Protein AF-A0A8T3RFW1-F1 (afdb_monomer_lite)

Sequence (237 aa):
MTDRAVFERRAGKKVPLGSLGGEPLTALLACGIVNPMGPTLNALVVQGDPTRDVALPVLHLMLNPFAQEVSKVGRARLDLVTDLAIDVEPFFSLPLGSCPTLLLPSSLQDAYGAVRLFGALLQRLDDGRATLARVRRFPGDPWKRVETEVSAVESAGSPARLSQSEATELAALQLTPENEGQELSAFLFAWRGAIRFQADAGTGLDRTAFQFDDFVNLFARLATTLAIPDATPTIDA

Secondary structure (DSSP, 8-state):
------EEEEEEEEE-GGGGSSS-EEEEEEEEE--TT--EEEEEEEES-TTSSSPEEEEEEEEETTEEEEEEEEEE---TT--HHHHTGGGTTS--SS--SEEEEBTTS-HHHHHHHHHHHHTT-TTHHHHHHHHHHSTT-HHHHHHHHHH-TT--PPP-PPPHHHHHHHHHHHTSHHHHHHHHHHHHHHHHHHHHHHHHTT-SGGGGS--HHHHHHHHHHHHTTB-----------

Structure (mmCIF, N/CA/C/O backbone):
data_AF-A0A8T3RFW1-F1
#
_entry.id   AF-A0A8T3RFW1-F1
#
loop_
_atom_site.group_PDB
_atom_site.id
_atom_site.type_symbol
_atom_site.label_atom_id
_atom_site.label_alt_id
_atom_site.label_comp_id
_atom_site.label_asym_id
_atom_site.label_entity_id
_atom_site.label_seq_id
_atom_site.pdbx_PDB_ins_code
_atom_site.Cartn_x
_atom_site.Cartn_y
_atom_site.Cartn_z
_atom_site.occupancy
_atom_site.B_iso_or_equiv
_atom_site.auth_seq_id
_atom_site.auth_comp_id
_atom_site.auth_asym_id
_atom_site.auth_atom_id
_atom_site.pdbx_PDB_model_num
ATOM 1 N N . MET A 1 1 ? -19.317 3.562 29.942 1.00 43.41 1 MET A N 1
ATOM 2 C CA . MET A 1 1 ? -18.010 2.913 29.718 1.00 43.41 1 MET A CA 1
ATOM 3 C C . MET A 1 1 ? -17.786 2.923 28.225 1.00 43.41 1 MET A C 1
ATOM 5 O O . MET A 1 1 ? -18.545 2.295 27.506 1.00 43.41 1 MET A O 1
ATOM 9 N N . THR A 1 2 ? -16.872 3.773 27.778 1.00 44.44 2 THR A N 1
ATOM 10 C CA . THR A 1 2 ? -16.472 3.962 26.383 1.00 44.44 2 THR A CA 1
ATOM 11 C C . THR A 1 2 ? -15.713 2.724 25.932 1.00 44.44 2 THR A C 1
ATOM 13 O O . THR A 1 2 ? -14.543 2.558 26.268 1.00 44.44 2 THR A O 1
ATOM 16 N N . ASP A 1 3 ? -16.401 1.819 25.240 1.00 54.09 3 ASP A N 1
ATOM 17 C CA . ASP A 1 3 ? -15.747 0.673 24.624 1.00 54.09 3 ASP A CA 1
ATOM 18 C C . ASP A 1 3 ? -14.828 1.217 23.523 1.00 54.09 3 ASP A C 1
ATOM 20 O O . ASP A 1 3 ? -15.282 1.864 22.575 1.00 54.09 3 ASP A O 1
ATOM 24 N N . ARG A 1 4 ? -13.519 1.057 23.716 1.00 59.09 4 ARG A N 1
ATOM 25 C CA . ARG A 1 4 ? -12.466 1.580 22.836 1.00 59.09 4 ARG A CA 1
ATOM 26 C C . ARG A 1 4 ? -12.577 0.930 21.453 1.00 59.09 4 ARG A C 1
ATOM 28 O O . ARG A 1 4 ? -13.059 -0.204 21.355 1.00 59.09 4 ARG A O 1
ATOM 35 N N . ALA A 1 5 ? -12.137 1.620 20.400 1.00 62.88 5 ALA A N 1
ATOM 36 C CA . ALA A 1 5 ? -11.979 1.026 19.076 1.00 62.88 5 ALA A CA 1
ATOM 37 C C . ALA A 1 5 ? -11.281 -0.343 19.203 1.00 62.88 5 ALA A C 1
ATOM 39 O O . ALA A 1 5 ? -10.258 -0.483 19.878 1.00 62.88 5 ALA A O 1
ATOM 40 N N . VAL A 1 6 ? -11.899 -1.385 18.644 1.00 83.62 6 VAL A N 1
ATOM 41 C CA . VAL A 1 6 ? -11.412 -2.764 18.777 1.00 83.62 6 VAL A CA 1
ATOM 42 C C . VAL A 1 6 ? -10.611 -3.065 17.534 1.00 83.62 6 VAL A C 1
ATOM 44 O O . VAL A 1 6 ? -11.223 -3.267 16.498 1.00 83.62 6 VAL A O 1
ATOM 47 N N . PHE A 1 7 ? -9.285 -3.120 17.631 1.00 92.38 7 PHE A N 1
ATOM 48 C CA . PHE A 1 7 ? -8.411 -3.628 16.575 1.00 92.38 7 PHE A CA 1
ATOM 49 C C . PHE A 1 7 ? -7.716 -4.885 17.088 1.00 92.38 7 PHE A C 1
ATOM 51 O O . PHE A 1 7 ? -6.779 -4.841 17.882 1.00 92.38 7 PHE A O 1
ATOM 58 N N . GLU A 1 8 ? -8.231 -6.036 16.669 1.00 93.56 8 GLU A N 1
ATOM 59 C CA . GLU A 1 8 ? -7.808 -7.337 17.171 1.00 93.56 8 GLU A CA 1
ATOM 60 C C . GLU A 1 8 ? -7.189 -8.146 16.034 1.00 93.56 8 GLU A C 1
ATOM 62 O O . GLU A 1 8 ? -7.886 -8.581 15.110 1.00 93.56 8 GLU A O 1
ATOM 67 N N . ARG A 1 9 ? -5.878 -8.393 16.114 1.00 93.94 9 ARG A N 1
ATOM 68 C CA . ARG A 1 9 ? -5.208 -9.335 15.218 1.00 93.94 9 ARG A CA 1
ATOM 69 C C . ARG A 1 9 ? -5.503 -10.773 15.631 1.00 93.94 9 ARG A C 1
ATOM 71 O O . ARG A 1 9 ? -5.464 -11.130 16.803 1.00 93.94 9 ARG A O 1
ATOM 78 N N . ARG A 1 10 ? -5.735 -11.622 14.634 1.00 94.38 10 ARG A N 1
ATOM 79 C CA . ARG A 1 10 ? -5.925 -13.068 14.762 1.00 94.38 10 ARG A CA 1
ATOM 80 C C . ARG A 1 10 ? -4.961 -13.803 13.835 1.00 94.38 10 ARG A C 1
ATOM 82 O O . ARG A 1 10 ? -4.336 -13.199 12.964 1.00 94.38 10 ARG A O 1
ATOM 89 N N . ALA A 1 11 ? -4.853 -15.118 14.012 1.00 91.69 11 ALA A N 1
ATOM 90 C CA . ALA A 1 11 ? -4.147 -15.959 13.053 1.00 91.69 11 ALA A CA 1
ATOM 91 C C . ALA A 1 11 ? -4.764 -15.784 11.655 1.00 91.69 11 ALA A C 1
ATOM 93 O O . ALA A 1 11 ? -5.987 -15.853 11.497 1.00 91.69 11 ALA A O 1
ATOM 94 N N . GLY A 1 12 ? -3.910 -15.537 10.661 1.00 91.44 12 GLY A N 1
ATOM 95 C CA . GLY A 1 12 ? -4.331 -15.317 9.283 1.00 91.44 12 GLY A CA 1
ATOM 96 C C . GLY A 1 12 ? -5.004 -16.560 8.709 1.00 91.44 12 GLY A C 1
ATOM 97 O O . GLY A 1 12 ? -4.430 -17.648 8.732 1.00 91.44 12 GLY A O 1
ATOM 98 N N . LYS A 1 13 ? -6.217 -16.403 8.177 1.00 95.88 13 LYS A N 1
ATOM 99 C CA . LYS A 1 13 ? -6.908 -17.447 7.414 1.00 95.88 13 LYS A CA 1
ATOM 100 C C . LYS A 1 13 ? -7.038 -17.007 5.962 1.00 95.88 13 LYS A C 1
ATOM 102 O O . LYS A 1 13 ? -7.754 -16.041 5.697 1.00 95.88 13 LYS A O 1
ATOM 107 N N . LYS A 1 14 ? -6.414 -17.745 5.040 1.00 96.94 14 LYS A N 1
ATOM 108 C CA . LYS A 1 14 ? -6.559 -17.501 3.599 1.00 96.94 14 LYS A CA 1
ATOM 109 C C . LYS A 1 14 ? -8.021 -17.638 3.175 1.00 96.94 14 LYS A C 1
ATOM 111 O O . LYS A 1 14 ? -8.717 -18.565 3.602 1.00 96.94 14 LYS A O 1
ATOM 116 N N . VAL A 1 15 ? -8.475 -16.714 2.341 1.00 96.38 15 VAL A N 1
ATOM 117 C CA . VAL A 1 15 ? -9.802 -16.703 1.723 1.00 96.38 15 VAL A CA 1
ATOM 118 C C . VAL A 1 15 ? -9.660 -16.455 0.217 1.00 96.38 15 VAL A C 1
ATOM 120 O O . VAL A 1 15 ? -8.665 -15.870 -0.210 1.00 96.38 15 VAL A O 1
ATOM 123 N N . PRO A 1 16 ? -10.606 -16.916 -0.618 1.00 94.56 16 PRO A N 1
ATOM 124 C CA . PRO A 1 16 ? -10.542 -16.675 -2.058 1.00 94.56 16 PRO A CA 1
ATOM 125 C C . PRO A 1 16 ? -10.624 -15.181 -2.383 1.00 94.56 16 PRO A C 1
ATOM 127 O O . PRO A 1 16 ? -11.433 -14.479 -1.787 1.00 94.56 16 PRO A O 1
ATOM 130 N N . LEU A 1 17 ? -9.891 -14.708 -3.396 1.00 92.69 17 LEU A N 1
ATOM 131 C CA . LEU A 1 17 ? -9.978 -13.315 -3.864 1.00 92.69 17 LEU A CA 1
ATOM 132 C C . LEU A 1 17 ? -11.422 -12.903 -4.214 1.00 92.69 17 LEU A C 1
ATOM 134 O O . LEU A 1 17 ? -11.854 -11.795 -3.904 1.00 92.69 17 LEU A O 1
ATOM 138 N N . GLY A 1 18 ? -12.204 -13.831 -4.775 1.00 91.56 18 GLY A N 1
ATOM 139 C CA . GLY A 1 18 ? -13.622 -13.622 -5.076 1.00 91.56 18 GLY A CA 1
ATOM 140 C C . GLY A 1 18 ? -14.498 -13.315 -3.853 1.00 91.56 18 GLY A C 1
ATOM 141 O O . GLY A 1 18 ? -15.572 -12.742 -4.015 1.00 91.56 18 GLY A O 1
ATOM 142 N N . SER A 1 19 ? -14.047 -13.611 -2.624 1.00 90.81 19 SER A N 1
ATOM 143 C CA . SER A 1 19 ? -14.779 -13.248 -1.401 1.00 90.81 19 SER A CA 1
ATOM 144 C C . SER A 1 19 ? -14.769 -11.747 -1.117 1.00 90.81 19 SER A C 1
ATOM 146 O O . SER A 1 19 ? -15.471 -11.300 -0.216 1.00 90.81 19 SER A O 1
ATOM 148 N N . LEU A 1 20 ? -13.969 -10.967 -1.850 1.00 90.25 20 LEU A N 1
ATOM 149 C CA . LEU A 1 20 ? -14.008 -9.509 -1.796 1.00 90.25 20 LEU A CA 1
ATOM 150 C C . LEU A 1 20 ? -15.230 -8.932 -2.524 1.00 90.25 20 LEU A C 1
ATOM 152 O O . LEU A 1 20 ? -15.463 -7.732 -2.424 1.00 90.25 20 LEU A O 1
ATOM 156 N N . GLY A 1 21 ? -15.976 -9.720 -3.304 1.00 84.50 21 GLY A N 1
ATOM 157 C CA . GLY A 1 21 ? -17.142 -9.243 -4.051 1.00 84.50 21 GLY A CA 1
ATOM 158 C C . GLY A 1 21 ? -18.342 -8.904 -3.157 1.00 84.50 21 GLY A C 1
ATOM 159 O O . GLY A 1 21 ? -18.596 -9.582 -2.167 1.00 84.50 21 GLY A O 1
ATOM 160 N N . GLY A 1 22 ? -19.100 -7.867 -3.525 1.00 82.75 22 GLY A N 1
ATOM 161 C CA . GLY A 1 22 ? -20.434 -7.577 -2.971 1.00 82.75 22 GLY A CA 1
ATOM 162 C C . GLY A 1 22 ? -20.489 -6.728 -1.697 1.00 82.75 22 GLY A C 1
ATOM 163 O O . GLY A 1 22 ? -21.505 -6.079 -1.468 1.00 82.75 22 GLY A O 1
ATOM 164 N N . GLU A 1 23 ? -19.417 -6.665 -0.907 1.00 90.19 23 GLU A N 1
ATOM 165 C CA . GLU A 1 23 ? -19.357 -5.814 0.291 1.00 90.19 23 GLU A CA 1
ATOM 166 C C . GLU A 1 23 ? -18.460 -4.575 0.094 1.00 90.19 23 GLU A C 1
ATOM 168 O O . GLU A 1 23 ? -17.488 -4.630 -0.675 1.00 90.19 23 GLU A O 1
ATOM 173 N N . PRO A 1 24 ? -18.756 -3.453 0.784 1.00 93.62 24 PRO A N 1
ATOM 174 C CA . PRO A 1 24 ? -17.859 -2.305 0.852 1.00 93.62 24 PRO A CA 1
ATOM 175 C C . PRO A 1 24 ? -16.492 -2.690 1.422 1.00 93.62 24 PRO A C 1
ATOM 177 O O . PRO A 1 24 ? -16.385 -3.576 2.276 1.00 93.62 24 PRO A O 1
ATOM 180 N N . LEU A 1 25 ? -15.454 -2.007 0.949 1.00 96.38 25 LEU A N 1
ATOM 181 C CA . LEU A 1 25 ? -14.100 -2.113 1.474 1.00 96.38 25 LEU A CA 1
ATOM 182 C C . LEU A 1 25 ? -13.675 -0.736 1.969 1.00 96.38 25 LEU A C 1
ATOM 184 O O . LEU A 1 25 ? -13.751 0.233 1.219 1.00 96.38 25 LEU A O 1
ATOM 188 N N . THR A 1 26 ? -13.201 -0.674 3.207 1.00 96.31 26 THR A N 1
ATOM 189 C CA . THR A 1 26 ? -12.581 0.523 3.775 1.00 96.31 26 THR A CA 1
ATOM 190 C C . THR A 1 26 ? -11.103 0.247 3.976 1.00 96.31 26 THR A C 1
ATOM 192 O O . THR A 1 26 ? -10.728 -0.563 4.826 1.00 96.31 26 THR A O 1
ATOM 195 N N . ALA A 1 27 ? -10.252 0.890 3.184 1.00 97.19 27 ALA A N 1
ATOM 196 C CA . ALA A 1 27 ? -8.811 0.772 3.314 1.00 97.19 27 ALA A CA 1
ATOM 197 C C . ALA A 1 27 ? -8.330 1.481 4.585 1.00 97.19 27 ALA A C 1
ATOM 199 O O . ALA A 1 27 ? -8.610 2.657 4.807 1.00 97.19 27 ALA A O 1
ATOM 200 N N . LEU A 1 28 ? -7.597 0.745 5.419 1.00 97.06 28 LEU A N 1
ATOM 201 C CA . LEU A 1 28 ? -6.894 1.280 6.585 1.00 97.06 28 LEU A CA 1
ATOM 202 C C . LEU A 1 28 ? -5.510 1.798 6.188 1.00 97.06 28 LEU A C 1
ATOM 204 O O . LEU A 1 28 ? -5.041 2.797 6.718 1.00 97.06 28 LEU A O 1
ATOM 208 N N . LEU A 1 29 ? -4.872 1.110 5.242 1.00 97.31 29 LEU A N 1
ATOM 209 C CA . LEU A 1 29 ? -3.677 1.543 4.526 1.00 97.31 29 LEU A CA 1
ATOM 210 C C . LEU A 1 29 ? -3.493 0.678 3.283 1.00 97.31 29 LEU A C 1
ATOM 212 O O . LEU A 1 29 ? -3.924 -0.481 3.254 1.00 97.31 29 LEU A O 1
ATOM 216 N N . ALA A 1 30 ? -2.787 1.211 2.294 1.00 98.25 30 ALA A N 1
ATOM 217 C CA . ALA A 1 30 ? -2.181 0.421 1.237 1.00 98.25 30 ALA A CA 1
ATOM 218 C C . ALA A 1 30 ? -0.746 0.894 0.971 1.00 98.25 30 ALA A C 1
ATOM 220 O O . ALA A 1 30 ? -0.385 2.038 1.237 1.00 98.25 30 ALA A O 1
ATOM 221 N N . CYS A 1 31 ? 0.100 -0.002 0.481 1.00 98.06 31 CYS A N 1
ATOM 222 C CA . CYS A 1 31 ? 1.464 0.317 0.090 1.00 98.06 31 CYS A CA 1
ATOM 223 C C . CYS A 1 31 ? 1.936 -0.604 -1.034 1.00 98.06 31 CYS A C 1
ATOM 225 O O . CYS A 1 31 ? 1.496 -1.748 -1.148 1.00 98.06 31 CYS A O 1
ATOM 227 N N . GLY A 1 32 ? 2.814 -0.094 -1.889 1.00 97.56 32 GLY A N 1
ATOM 228 C CA . GLY A 1 32 ? 3.281 -0.769 -3.088 1.00 97.56 32 GLY A CA 1
ATOM 229 C C . GLY A 1 32 ? 4.799 -0.856 -3.155 1.00 97.56 32 GLY A C 1
ATOM 230 O O . GLY A 1 32 ? 5.520 0.058 -2.752 1.00 97.56 32 GLY A O 1
ATOM 231 N N . ILE A 1 33 ? 5.275 -1.964 -3.708 1.00 96.25 33 ILE A N 1
ATOM 232 C CA . ILE A 1 33 ? 6.667 -2.168 -4.104 1.00 96.25 33 ILE A CA 1
ATOM 233 C C . ILE A 1 33 ? 6.711 -2.074 -5.626 1.00 96.25 33 ILE A C 1
ATOM 235 O O . ILE A 1 33 ? 6.111 -2.906 -6.318 1.00 96.25 33 ILE A O 1
ATOM 239 N N . VAL A 1 34 ? 7.409 -1.065 -6.145 1.00 95.12 34 VAL A N 1
ATOM 240 C CA . VAL A 1 34 ? 7.626 -0.911 -7.585 1.00 95.12 34 VAL A CA 1
ATOM 241 C C . VAL A 1 34 ? 8.751 -1.846 -8.017 1.00 95.12 34 VAL A C 1
ATOM 243 O O . VAL A 1 34 ? 9.919 -1.618 -7.730 1.00 95.12 34 VAL A O 1
ATOM 246 N N . ASN A 1 35 ? 8.382 -2.918 -8.715 1.00 91.31 35 ASN A N 1
ATOM 247 C CA . ASN A 1 35 ? 9.303 -3.888 -9.295 1.00 91.31 35 ASN A CA 1
ATOM 248 C C . ASN A 1 35 ? 8.813 -4.240 -10.711 1.00 91.31 35 ASN A C 1
ATOM 250 O O . ASN A 1 35 ? 7.733 -4.819 -10.826 1.00 91.31 35 ASN A O 1
ATOM 254 N N . PRO A 1 36 ? 9.571 -3.960 -11.787 1.00 89.19 36 PRO A N 1
ATOM 255 C CA . PRO A 1 36 ? 9.143 -4.252 -13.160 1.00 89.19 36 PRO A CA 1
ATOM 256 C C . PRO A 1 36 ? 8.843 -5.728 -13.430 1.00 89.19 36 PRO A C 1
ATOM 258 O O . PRO A 1 36 ? 8.100 -6.044 -14.353 1.00 89.19 36 PRO A O 1
ATOM 261 N N . MET A 1 37 ? 9.420 -6.634 -12.638 1.00 89.56 37 MET A N 1
ATOM 262 C CA . MET A 1 37 ? 9.264 -8.080 -12.809 1.00 89.56 37 MET A CA 1
ATOM 263 C C . MET A 1 37 ? 8.036 -8.641 -12.091 1.00 89.56 37 MET A C 1
ATOM 265 O O . MET A 1 37 ? 7.706 -9.812 -12.261 1.00 89.56 37 MET A O 1
ATOM 269 N N . GLY A 1 38 ? 7.371 -7.836 -11.265 1.00 92.31 38 GLY A N 1
ATOM 270 C CA . GLY A 1 38 ? 6.282 -8.282 -10.410 1.00 92.31 38 GLY A CA 1
ATOM 271 C C . GLY A 1 38 ? 6.045 -7.273 -9.295 1.00 92.31 38 GLY A C 1
ATOM 272 O O . GLY A 1 38 ? 6.477 -7.517 -8.163 1.00 92.31 38 GLY A O 1
ATOM 273 N N . PRO A 1 39 ? 5.392 -6.137 -9.586 1.00 96.50 39 PRO A N 1
ATOM 274 C CA . PRO A 1 39 ? 5.072 -5.173 -8.549 1.00 96.50 39 PRO A CA 1
ATOM 275 C C . PRO A 1 39 ? 4.083 -5.797 -7.572 1.00 96.50 39 PRO A C 1
ATOM 277 O O . PRO A 1 39 ? 3.311 -6.690 -7.926 1.00 96.50 39 PRO A O 1
ATOM 280 N N . THR A 1 40 ? 4.128 -5.351 -6.323 1.00 97.62 40 THR A N 1
ATOM 281 C CA . THR A 1 40 ? 3.295 -5.928 -5.265 1.00 97.62 40 THR A CA 1
ATOM 282 C C . THR A 1 40 ? 2.576 -4.829 -4.507 1.00 97.62 40 THR A C 1
ATOM 284 O O . THR A 1 40 ? 3.231 -3.951 -3.953 1.00 97.62 40 THR A O 1
ATOM 287 N N . LEU A 1 41 ? 1.246 -4.883 -4.469 1.00 98.31 41 LEU A N 1
ATOM 288 C CA . LEU A 1 41 ? 0.406 -4.040 -3.624 1.00 98.31 41 LEU A CA 1
ATOM 289 C C . LEU A 1 41 ? 0.023 -4.822 -2.369 1.00 98.31 41 LEU A C 1
ATOM 291 O O . LEU A 1 41 ? -0.558 -5.901 -2.457 1.00 98.31 41 LEU A O 1
ATOM 295 N N . ASN A 1 42 ? 0.292 -4.250 -1.205 1.00 98.38 42 ASN A N 1
ATOM 296 C CA . ASN A 1 42 ? -0.264 -4.694 0.059 1.00 98.38 42 ASN A CA 1
ATOM 297 C C . ASN A 1 42 ? -1.373 -3.736 0.488 1.00 98.38 42 ASN A C 1
ATOM 299 O O . ASN A 1 42 ? -1.200 -2.522 0.423 1.00 98.38 42 ASN A O 1
ATOM 303 N N . ALA A 1 43 ? -2.496 -4.263 0.962 1.00 98.38 43 ALA A N 1
ATOM 304 C CA . ALA A 1 43 ? -3.559 -3.453 1.545 1.00 98.38 43 ALA A CA 1
ATOM 305 C C . ALA A 1 43 ? -4.112 -4.110 2.807 1.00 98.38 43 ALA A C 1
ATOM 307 O O . ALA A 1 43 ? -4.344 -5.319 2.843 1.00 98.38 43 ALA A O 1
ATOM 308 N N . LEU A 1 44 ? -4.347 -3.300 3.834 1.00 98.25 44 LEU A N 1
ATOM 309 C CA . LEU A 1 44 ? -5.106 -3.690 5.011 1.00 98.25 44 LEU A CA 1
ATOM 310 C C . LEU A 1 44 ? -6.478 -3.030 4.912 1.00 98.25 44 LEU A C 1
ATOM 312 O O . LEU A 1 44 ? -6.572 -1.805 4.839 1.00 98.25 44 LEU A O 1
ATOM 316 N N . VAL A 1 45 ? -7.538 -3.830 4.888 1.00 97.81 45 VAL A N 1
ATOM 317 C CA . VAL A 1 45 ? -8.900 -3.339 4.653 1.00 97.81 45 VAL A CA 1
ATOM 318 C C . VAL A 1 45 ? -9.867 -3.894 5.683 1.00 97.81 45 VAL A C 1
ATOM 320 O O . VAL A 1 45 ? -9.727 -5.027 6.145 1.00 97.81 45 VAL A O 1
ATOM 323 N N . VAL A 1 46 ? -10.886 -3.112 6.006 1.00 96.94 46 VAL A N 1
ATOM 324 C CA . VAL A 1 46 ? -12.088 -3.577 6.692 1.00 96.94 46 VAL A CA 1
ATOM 325 C C . VAL A 1 46 ? -13.128 -3.915 5.636 1.00 96.94 46 VAL A C 1
ATOM 327 O O . VAL A 1 46 ? -13.400 -3.101 4.757 1.00 96.94 46 VAL A O 1
ATOM 330 N N . GLN A 1 47 ? -13.689 -5.121 5.705 1.00 96.44 47 GLN A N 1
ATOM 331 C CA . GLN A 1 47 ? -14.760 -5.550 4.807 1.00 96.44 47 GLN A CA 1
ATOM 332 C C . GLN A 1 47 ? -16.116 -5.451 5.514 1.00 96.44 47 GLN A C 1
ATOM 334 O O . GLN A 1 47 ? -16.286 -5.972 6.619 1.00 96.44 47 GLN A O 1
ATOM 339 N N . GLY A 1 48 ? -17.067 -4.790 4.857 1.00 94.56 48 GLY A N 1
ATOM 340 C CA . GLY A 1 48 ? -18.419 -4.557 5.353 1.00 94.56 48 GLY A CA 1
ATOM 341 C C . GLY A 1 48 ? -18.717 -3.075 5.574 1.00 94.56 48 GLY A C 1
ATOM 342 O O . GLY A 1 48 ? -17.884 -2.205 5.345 1.00 94.56 48 GLY A O 1
ATOM 343 N N . ASP A 1 49 ? -19.942 -2.789 6.006 1.00 91.31 49 ASP A N 1
ATOM 344 C CA . ASP A 1 49 ? -20.421 -1.429 6.259 1.00 91.31 49 ASP A CA 1
ATOM 345 C C . ASP A 1 49 ? -19.889 -0.890 7.604 1.00 91.31 49 ASP A C 1
ATOM 347 O O . ASP A 1 49 ? -20.329 -1.376 8.655 1.00 91.31 49 ASP A O 1
ATOM 351 N N . PRO A 1 50 ? -18.977 0.107 7.596 1.00 86.69 50 PRO A N 1
ATOM 352 C CA . PRO A 1 50 ? -18.331 0.624 8.802 1.00 86.69 50 PRO A CA 1
ATOM 353 C C . PRO A 1 50 ? -19.281 1.412 9.712 1.00 86.69 50 PRO A C 1
ATOM 355 O O . PRO A 1 50 ? -18.906 1.721 10.837 1.00 86.69 50 PRO A O 1
ATOM 358 N N . THR A 1 51 ? -20.502 1.728 9.263 1.00 85.38 51 THR A N 1
ATOM 359 C CA . THR A 1 51 ? -21.508 2.414 10.091 1.00 85.38 51 THR A CA 1
ATOM 360 C C . THR A 1 51 ? -22.202 1.479 11.082 1.00 85.38 51 THR A C 1
ATOM 362 O O . THR A 1 51 ? -22.907 1.930 11.985 1.00 85.38 51 THR A O 1
ATOM 365 N N . ARG A 1 52 ? -22.010 0.162 10.935 1.00 83.81 52 ARG A N 1
ATOM 366 C CA . ARG A 1 52 ? -22.576 -0.832 11.844 1.00 83.81 52 ARG A CA 1
ATOM 367 C C . ARG A 1 52 ? -21.784 -0.865 13.145 1.00 83.81 52 ARG A C 1
ATOM 369 O O . ARG A 1 52 ? -20.564 -0.996 13.127 1.00 83.81 52 ARG A O 1
ATOM 376 N N . ASP A 1 53 ? -22.489 -0.877 14.274 1.00 84.75 53 ASP A N 1
ATOM 377 C CA . ASP A 1 53 ? -21.889 -1.007 15.609 1.00 84.75 53 ASP A CA 1
ATOM 378 C C . ASP A 1 53 ? -21.488 -2.462 15.926 1.00 84.75 53 ASP A C 1
ATOM 380 O O . ASP A 1 53 ? -21.940 -3.092 16.881 1.00 84.75 53 ASP A O 1
ATOM 384 N N . VAL A 1 54 ? -20.682 -3.055 15.046 1.00 89.31 54 VAL A N 1
ATOM 385 C CA . VAL A 1 54 ? -20.143 -4.409 15.187 1.00 89.31 54 VAL A CA 1
ATOM 386 C C . VAL A 1 54 ? -18.697 -4.443 14.714 1.00 89.31 54 VAL A C 1
ATOM 388 O O . VAL A 1 54 ? -18.315 -3.759 13.771 1.00 89.31 54 VAL A O 1
ATOM 391 N N . ALA A 1 55 ? -17.880 -5.300 15.324 1.00 92.88 55 ALA A N 1
ATOM 392 C CA . ALA A 1 55 ? -16.529 -5.541 14.829 1.00 92.88 55 ALA A CA 1
ATOM 393 C C . ALA A 1 55 ? -16.567 -6.280 13.480 1.00 92.88 55 ALA A C 1
ATOM 395 O O . ALA A 1 55 ? -17.026 -7.427 13.400 1.00 92.88 55 ALA A O 1
ATOM 396 N N . LEU A 1 56 ? -16.027 -5.653 12.445 1.00 95.56 56 LEU A N 1
ATOM 397 C CA . LEU A 1 56 ? -15.966 -6.129 11.068 1.00 95.56 56 LEU A CA 1
ATOM 398 C C . LEU A 1 56 ? -14.670 -6.904 10.799 1.00 95.56 56 LEU A C 1
ATOM 400 O O . LEU A 1 56 ? -13.679 -6.704 11.498 1.00 95.56 56 LEU A O 1
ATOM 404 N N . PRO A 1 57 ? -14.645 -7.829 9.828 1.00 96.50 57 PRO A N 1
ATOM 405 C CA . PRO A 1 57 ? -13.424 -8.525 9.433 1.00 96.50 57 PRO A CA 1
ATOM 406 C C . PRO A 1 57 ? -12.359 -7.567 8.877 1.00 96.50 57 PRO A C 1
ATOM 408 O O . PRO A 1 57 ? -12.645 -6.750 8.006 1.00 96.50 57 PRO A O 1
ATOM 411 N N . VAL A 1 58 ? -11.116 -7.742 9.333 1.00 97.75 58 VAL A N 1
ATOM 412 C CA . VAL A 1 58 ? -9.928 -7.122 8.729 1.00 97.75 58 VAL A CA 1
ATOM 413 C C . VAL A 1 58 ? -9.270 -8.132 7.804 1.00 97.75 58 VAL A C 1
ATOM 415 O O . VAL A 1 58 ? -8.990 -9.269 8.212 1.00 97.75 58 VAL A O 1
ATOM 418 N N . LEU A 1 59 ? -9.020 -7.715 6.570 1.00 98.06 59 LEU A N 1
ATOM 419 C CA . LEU A 1 59 ? -8.349 -8.497 5.546 1.00 98.06 59 LEU A CA 1
ATOM 420 C C . LEU A 1 59 ? -7.003 -7.860 5.200 1.00 98.06 59 LEU A C 1
ATOM 422 O O . LEU A 1 59 ? -6.890 -6.641 5.098 1.00 98.06 59 LEU A O 1
ATOM 426 N N . HIS A 1 60 ? -6.000 -8.702 4.987 1.00 98.31 60 HIS A N 1
ATOM 427 C CA . HIS A 1 60 ? -4.743 -8.344 4.345 1.00 98.31 60 HIS A CA 1
ATOM 428 C C . HIS A 1 60 ? -4.766 -8.892 2.926 1.00 98.31 60 HIS A C 1
ATOM 430 O O . HIS A 1 60 ? -5.011 -10.082 2.719 1.00 98.31 60 HIS A O 1
ATOM 436 N N . LEU A 1 61 ? -4.566 -8.002 1.965 1.00 98.19 61 LEU A N 1
ATOM 437 C CA . LEU A 1 61 ? -4.437 -8.313 0.554 1.00 98.19 61 LEU A CA 1
ATOM 438 C C . LEU A 1 61 ? -2.964 -8.150 0.195 1.00 98.19 61 LEU A C 1
ATOM 440 O O . LEU A 1 61 ? -2.394 -7.096 0.458 1.00 98.19 61 LEU A O 1
ATOM 444 N N . MET A 1 62 ? -2.383 -9.163 -0.433 1.00 97.69 62 MET A N 1
ATOM 445 C CA . MET A 1 62 ? -1.104 -9.083 -1.129 1.00 97.69 62 MET A CA 1
ATOM 446 C C . MET A 1 62 ? -1.379 -9.410 -2.594 1.00 97.69 62 MET A C 1
ATOM 448 O O . MET A 1 62 ? -1.737 -10.538 -2.934 1.00 97.69 62 MET A O 1
ATOM 452 N N . LEU A 1 63 ? -1.257 -8.412 -3.459 1.00 97.62 63 LEU A N 1
ATOM 453 C CA . LEU A 1 63 ? -1.584 -8.508 -4.873 1.00 97.62 63 LEU A CA 1
ATOM 454 C C . LEU A 1 63 ? -0.318 -8.298 -5.693 1.00 97.62 63 LEU A C 1
ATOM 456 O O . LEU A 1 63 ? 0.288 -7.234 -5.652 1.00 97.62 63 LEU A O 1
ATOM 460 N N . ASN A 1 64 ? 0.042 -9.303 -6.470 1.00 96.56 64 ASN A N 1
ATOM 461 C CA . ASN A 1 64 ? 1.070 -9.266 -7.498 1.00 96.56 64 ASN A CA 1
ATOM 462 C C . ASN A 1 64 ? 0.445 -9.819 -8.790 1.00 96.56 64 ASN A C 1
ATOM 464 O O . ASN A 1 64 ? -0.483 -10.622 -8.684 1.00 96.56 64 ASN A O 1
ATOM 468 N N . PRO A 1 65 ? 0.906 -9.461 -10.002 1.00 96.88 65 PRO A N 1
ATOM 469 C CA . PRO A 1 65 ? 0.347 -10.024 -11.230 1.00 96.88 65 PRO A CA 1
ATOM 470 C C . PRO A 1 65 ? 0.309 -11.558 -11.250 1.00 96.88 65 PRO A C 1
ATOM 472 O O . PRO A 1 65 ? -0.620 -12.137 -11.794 1.00 96.88 65 PRO A O 1
ATOM 475 N N . PHE A 1 66 ? 1.263 -12.237 -10.614 1.00 95.62 66 PHE A N 1
ATOM 476 C CA . PHE A 1 66 ? 1.432 -13.692 -10.700 1.00 95.62 66 PHE A CA 1
ATOM 477 C C . PHE A 1 66 ? 1.057 -14.442 -9.418 1.00 95.62 66 PHE A C 1
ATOM 479 O O . PHE A 1 66 ? 1.004 -15.670 -9.418 1.00 95.62 66 PHE A O 1
ATOM 486 N N . ALA A 1 67 ? 0.789 -13.723 -8.328 1.00 93.38 67 ALA A N 1
ATOM 487 C CA . ALA A 1 67 ? 0.325 -14.299 -7.073 1.00 93.38 67 ALA A CA 1
ATOM 488 C C . ALA A 1 67 ? -0.609 -13.325 -6.350 1.00 93.38 67 ALA A C 1
ATOM 490 O O . ALA A 1 67 ? -0.273 -12.159 -6.149 1.00 93.38 67 ALA A O 1
ATOM 491 N N . GLN A 1 68 ? -1.779 -13.801 -5.934 1.00 95.06 68 GLN A N 1
ATOM 492 C CA . GLN A 1 68 ? -2.720 -13.011 -5.146 1.00 95.06 68 GLN A CA 1
ATOM 493 C C . GLN A 1 68 ? -3.071 -13.782 -3.885 1.00 95.06 68 GLN A C 1
ATOM 495 O O . GLN A 1 68 ? -3.478 -14.943 -3.936 1.00 95.06 68 GLN A O 1
ATOM 500 N N . GLU A 1 69 ? -2.938 -13.122 -2.745 1.00 96.62 69 GLU A N 1
ATOM 501 C CA . GLU A 1 69 ? -3.324 -13.668 -1.459 1.00 96.62 69 GLU A CA 1
ATOM 502 C C . GLU A 1 69 ? -4.274 -12.708 -0.754 1.00 96.62 69 GLU A C 1
ATOM 504 O O . GLU A 1 69 ? -4.015 -11.511 -0.640 1.00 96.62 69 GLU A O 1
ATOM 509 N N . VAL A 1 70 ? -5.380 -13.259 -0.255 1.00 97.69 70 VAL A N 1
ATOM 510 C CA . VAL A 1 70 ? -6.275 -12.568 0.667 1.00 97.69 70 VAL A CA 1
ATOM 511 C C . VAL A 1 70 ? -6.341 -13.386 1.939 1.00 97.69 70 VAL A C 1
ATOM 513 O O . VAL A 1 70 ? -6.667 -14.573 1.918 1.00 97.69 70 VAL A O 1
ATOM 516 N N . SER A 1 71 ? -6.049 -12.743 3.060 1.00 97.88 71 SER A N 1
ATOM 517 C CA . SER A 1 71 ? -6.061 -13.371 4.372 1.00 97.88 71 SER A CA 1
ATOM 518 C C . SER A 1 71 ? -6.935 -12.569 5.320 1.00 97.88 71 SER A C 1
ATOM 520 O O . SER A 1 71 ? -6.754 -11.369 5.489 1.00 97.88 71 SER A O 1
ATOM 522 N N . LYS A 1 72 ? -7.876 -13.232 5.994 1.00 97.94 72 LYS A N 1
ATOM 523 C CA . LYS A 1 72 ? -8.579 -12.646 7.135 1.00 97.94 72 LYS A CA 1
ATOM 524 C C . LYS A 1 72 ? -7.641 -12.660 8.333 1.00 97.94 72 LYS A C 1
ATOM 526 O O . LYS A 1 72 ? -7.316 -13.731 8.840 1.00 97.94 72 LYS A O 1
ATOM 531 N N . VAL A 1 73 ? -7.215 -11.480 8.767 1.00 97.56 73 VAL A N 1
ATOM 532 C CA . VAL A 1 73 ? -6.139 -11.291 9.756 1.00 97.56 73 VAL A CA 1
ATOM 533 C C . VAL A 1 73 ? -6.632 -10.729 11.081 1.00 97.56 73 VAL A C 1
ATOM 535 O O . VAL A 1 73 ? -5.851 -10.609 12.020 1.00 97.56 73 VAL A O 1
ATOM 538 N N . GLY A 1 74 ? -7.914 -10.392 11.197 1.00 96.81 74 GLY A N 1
ATOM 539 C CA . GLY A 1 74 ? -8.431 -9.843 12.441 1.00 96.81 74 GLY A CA 1
ATOM 540 C C . GLY A 1 74 ? -9.847 -9.313 12.354 1.00 96.81 74 GLY A C 1
ATOM 541 O O . GLY A 1 74 ? -10.626 -9.693 11.470 1.00 96.81 74 GLY A O 1
ATOM 542 N N . ARG A 1 75 ? -10.169 -8.441 13.307 1.00 96.31 75 ARG A N 1
ATOM 543 C CA . ARG A 1 75 ? -11.404 -7.663 13.333 1.00 96.31 75 ARG A CA 1
ATOM 544 C C . ARG A 1 75 ? -11.120 -6.226 13.757 1.00 96.31 75 ARG A C 1
ATOM 546 O O . ARG A 1 75 ? -10.232 -6.005 14.576 1.00 96.31 75 ARG A O 1
ATOM 553 N N . ALA A 1 76 ? -11.885 -5.293 13.203 1.00 95.12 76 ALA A N 1
ATOM 554 C CA . ALA A 1 76 ? -11.817 -3.877 13.519 1.00 95.12 76 ALA A CA 1
ATOM 555 C C . ALA A 1 76 ? -13.224 -3.316 13.749 1.00 95.12 76 ALA A C 1
ATOM 557 O O . ALA A 1 76 ? -14.156 -3.683 13.031 1.00 95.12 76 ALA A O 1
ATOM 558 N N . ARG A 1 77 ? -13.384 -2.421 14.720 1.00 93.38 77 ARG A N 1
ATOM 559 C CA . ARG A 1 77 ? -14.542 -1.523 14.809 1.00 93.38 77 ARG A CA 1
ATOM 560 C C . ARG A 1 77 ? -14.037 -0.105 14.578 1.00 93.38 77 ARG A C 1
ATOM 562 O O . ARG A 1 77 ? -13.190 0.349 15.341 1.00 93.38 77 ARG A O 1
ATOM 569 N N . LEU A 1 78 ? -14.528 0.531 13.517 1.00 90.44 78 LEU A N 1
ATOM 570 C CA . LEU A 1 78 ? -14.198 1.911 13.172 1.00 90.44 78 LEU A CA 1
ATOM 571 C C . LEU A 1 78 ? -15.207 2.842 13.841 1.00 90.44 78 LEU A C 1
ATOM 573 O O . LEU A 1 78 ? -16.406 2.575 13.819 1.00 90.44 78 LEU A O 1
ATOM 577 N N . ASP A 1 79 ? -14.721 3.918 14.438 1.00 86.50 79 ASP A N 1
ATOM 578 C CA . ASP A 1 79 ? -15.533 4.947 15.078 1.00 86.50 79 ASP A CA 1
ATOM 579 C C . ASP A 1 79 ? -14.901 6.338 14.893 1.00 86.50 79 ASP A C 1
ATOM 581 O O . ASP A 1 79 ? -13.853 6.493 14.269 1.00 86.50 79 ASP A O 1
ATOM 585 N N . LEU A 1 80 ? -15.552 7.372 15.432 1.00 81.94 80 LEU A N 1
ATOM 586 C CA . LEU A 1 80 ? -15.097 8.762 15.305 1.00 81.94 80 LEU A CA 1
ATOM 587 C C . LEU A 1 80 ? -13.775 9.059 16.032 1.00 81.94 80 LEU A C 1
ATOM 589 O O . LEU A 1 80 ? -13.216 10.134 15.836 1.00 81.94 80 LEU A O 1
ATOM 593 N N . VAL A 1 81 ? -13.305 8.160 16.901 1.00 83.31 81 VAL A N 1
ATOM 594 C CA . VAL A 1 81 ? -12.088 8.352 17.707 1.00 83.31 81 VAL A CA 1
ATOM 595 C C . VAL A 1 81 ? -10.947 7.432 17.276 1.00 83.31 81 VAL A C 1
ATOM 597 O O . VAL A 1 81 ? -9.915 7.395 17.942 1.00 83.31 81 VAL A O 1
ATOM 600 N N . THR A 1 82 ? -11.124 6.700 16.177 1.00 88.19 82 THR A N 1
ATOM 601 C CA . THR A 1 82 ? -10.115 5.802 15.617 1.00 88.19 82 THR A CA 1
ATOM 602 C C . THR A 1 82 ? -8.884 6.600 15.169 1.00 88.19 82 THR A C 1
ATOM 604 O O . THR A 1 82 ? -8.980 7.453 14.288 1.00 88.19 82 THR A O 1
ATOM 607 N N . ASP A 1 83 ? -7.714 6.299 15.739 1.00 90.94 83 ASP A N 1
ATOM 608 C CA . ASP A 1 83 ? -6.413 6.810 15.290 1.00 90.94 83 ASP A CA 1
ATOM 609 C C . ASP A 1 83 ? -5.654 5.655 14.640 1.00 90.94 83 ASP A C 1
ATOM 611 O O . ASP A 1 83 ? -4.984 4.877 15.321 1.00 90.94 83 ASP A O 1
ATOM 615 N N . LEU A 1 84 ? -5.718 5.547 13.308 1.00 93.38 84 LEU A N 1
ATOM 616 C CA . LEU A 1 84 ? -5.055 4.445 12.603 1.00 93.38 84 LEU A CA 1
ATOM 617 C C . LEU A 1 84 ? -3.544 4.396 12.866 1.00 93.38 84 LEU A C 1
ATOM 619 O O . LEU A 1 84 ? -2.984 3.306 12.843 1.00 93.38 84 LEU A O 1
ATOM 623 N N . ALA A 1 85 ? -2.879 5.510 13.200 1.00 89.44 85 ALA A N 1
ATOM 624 C CA . ALA A 1 85 ? -1.447 5.495 13.503 1.00 89.44 85 ALA A CA 1
ATOM 625 C C . ALA A 1 85 ? -1.116 4.720 14.793 1.00 89.44 85 ALA A C 1
ATOM 627 O O . ALA A 1 85 ? 0.040 4.358 15.012 1.00 89.44 85 ALA A O 1
ATOM 628 N N . ILE A 1 86 ? -2.116 4.473 15.641 1.00 90.88 86 ILE A N 1
ATOM 629 C CA . ILE A 1 86 ? -2.015 3.674 16.866 1.00 90.88 86 ILE A CA 1
ATOM 630 C C . ILE A 1 86 ? -2.747 2.345 16.676 1.00 90.88 86 ILE A C 1
ATOM 632 O O . ILE A 1 86 ? -2.202 1.277 16.943 1.00 90.88 86 ILE A O 1
ATOM 636 N N . ASP A 1 87 ? -3.984 2.406 16.199 1.00 94.00 87 ASP A N 1
ATOM 637 C CA . ASP A 1 87 ? -4.924 1.297 16.279 1.00 94.00 87 ASP A CA 1
ATOM 638 C C . ASP A 1 87 ? -4.580 0.146 15.323 1.00 94.00 87 ASP A C 1
ATOM 640 O O . ASP A 1 87 ? -4.878 -1.012 15.620 1.00 94.00 87 ASP A O 1
ATOM 644 N N . VAL A 1 88 ? -3.895 0.414 14.202 1.00 95.19 88 VAL A N 1
ATOM 645 C CA . VAL A 1 88 ? -3.498 -0.646 13.256 1.00 95.19 88 VAL A CA 1
ATOM 646 C C . VAL A 1 88 ? -2.133 -1.272 13.550 1.00 95.19 88 VAL A C 1
ATOM 648 O O . VAL A 1 88 ? -1.761 -2.241 12.884 1.00 95.19 88 VAL A O 1
ATOM 651 N N . GLU A 1 89 ? -1.415 -0.803 14.578 1.00 94.56 89 GLU A N 1
ATOM 652 C CA . GLU A 1 89 ? -0.114 -1.353 14.992 1.00 94.56 89 GLU A CA 1
ATOM 653 C C . GLU A 1 89 ? -0.106 -2.889 15.147 1.00 94.56 89 GLU A C 1
ATOM 655 O O . GLU A 1 89 ? 0.854 -3.521 14.683 1.00 94.56 89 GLU A O 1
ATOM 660 N N . PRO A 1 90 ? -1.157 -3.546 15.696 1.00 95.19 90 PRO A N 1
ATOM 661 C CA . PRO A 1 90 ? -1.184 -5.004 15.815 1.00 95.19 90 PRO A CA 1
ATOM 662 C C . PRO A 1 90 ? -0.945 -5.738 14.487 1.00 95.19 90 PRO A C 1
ATOM 664 O O . PRO A 1 90 ? -0.465 -6.875 14.492 1.00 95.19 90 PRO A O 1
ATOM 667 N N . PHE A 1 91 ? -1.246 -5.104 13.350 1.00 96.19 91 PHE A N 1
ATOM 668 C CA . PHE A 1 91 ? -1.131 -5.672 12.009 1.00 96.19 91 PHE A CA 1
ATOM 669 C C . PHE A 1 91 ? 0.235 -5.436 11.339 1.00 96.19 91 PHE A C 1
ATOM 671 O O . PHE A 1 91 ? 0.507 -6.056 10.317 1.00 96.19 91 PHE A O 1
ATOM 678 N N . PHE A 1 92 ? 1.149 -4.642 11.908 1.00 95.00 92 PHE A N 1
ATOM 679 C CA . PHE A 1 92 ? 2.442 -4.311 11.267 1.00 95.00 92 PHE A CA 1
ATOM 680 C C . PHE A 1 92 ? 3.448 -5.461 11.163 1.00 95.00 92 PHE A C 1
ATOM 682 O O . PHE A 1 92 ? 4.490 -5.322 10.534 1.00 95.00 92 PHE A O 1
ATOM 689 N N . SER A 1 93 ? 3.152 -6.610 11.765 1.00 92.06 93 SER A N 1
ATOM 690 C CA . SER A 1 93 ? 3.955 -7.831 11.598 1.00 92.06 93 SER A CA 1
ATOM 691 C C . SER A 1 93 ? 3.426 -8.748 10.491 1.00 92.06 93 SER A C 1
ATOM 693 O O . SER A 1 93 ? 3.831 -9.907 10.404 1.00 92.06 93 SER A O 1
ATOM 695 N N . LEU A 1 94 ? 2.482 -8.271 9.678 1.00 93.44 94 LEU A N 1
ATOM 696 C CA . LEU A 1 94 ? 2.096 -8.945 8.444 1.00 93.44 94 LEU A CA 1
ATOM 697 C C . LEU A 1 94 ? 3.225 -8.836 7.407 1.00 93.44 94 LEU A C 1
ATOM 699 O O . LEU A 1 94 ? 3.910 -7.814 7.353 1.00 93.44 94 LEU A O 1
ATOM 703 N N . PRO A 1 95 ? 3.444 -9.880 6.592 1.00 90.56 95 PRO A N 1
ATOM 704 C CA . PRO A 1 95 ? 4.514 -9.872 5.608 1.00 90.56 95 PRO A CA 1
ATOM 705 C C . PRO A 1 95 ? 4.170 -8.912 4.464 1.00 90.56 95 PRO A C 1
ATOM 707 O O . PRO A 1 95 ? 3.178 -9.115 3.769 1.00 90.56 95 PRO A O 1
ATOM 710 N N . LEU A 1 96 ? 5.005 -7.891 4.255 1.00 89.69 96 LEU A N 1
ATOM 711 C CA . LEU A 1 96 ? 4.891 -6.979 3.108 1.00 89.69 96 LEU A CA 1
ATOM 712 C C . LEU A 1 96 ? 5.816 -7.359 1.940 1.00 89.69 96 LEU A C 1
ATOM 714 O O . LEU A 1 96 ? 5.615 -6.887 0.825 1.00 89.69 96 LEU A O 1
ATOM 718 N N . GLY A 1 97 ? 6.803 -8.228 2.183 1.00 87.75 97 GLY A N 1
ATOM 719 C CA . GLY A 1 97 ? 7.838 -8.612 1.220 1.00 87.75 97 GLY A CA 1
ATOM 720 C C . GLY A 1 97 ? 9.105 -7.775 1.383 1.00 87.75 97 GLY A C 1
ATOM 721 O O . GLY A 1 97 ? 10.105 -8.284 1.882 1.00 87.75 97 GLY A O 1
ATOM 722 N N . SER A 1 98 ? 9.041 -6.498 1.013 1.00 90.94 98 SER A N 1
ATOM 723 C CA . SER A 1 98 ? 10.129 -5.519 1.150 1.00 90.94 98 SER A CA 1
ATOM 724 C C . SER A 1 98 ? 9.588 -4.170 1.630 1.00 90.94 98 SER A C 1
ATOM 726 O O . SER A 1 98 ? 8.373 -3.978 1.744 1.00 90.94 98 SER A O 1
ATOM 728 N N . CYS A 1 99 ? 10.480 -3.226 1.916 1.00 95.31 99 CYS A N 1
ATOM 729 C CA . CYS A 1 99 ? 10.110 -1.855 2.228 1.00 95.31 99 CYS A CA 1
ATOM 730 C C . CYS A 1 99 ? 9.412 -1.220 1.013 1.00 95.31 99 CYS A C 1
ATOM 732 O O . CYS A 1 99 ? 10.005 -1.174 -0.070 1.00 95.31 99 CYS A O 1
ATOM 734 N N . PRO A 1 100 ? 8.151 -0.771 1.148 1.00 96.88 100 PRO A N 1
ATOM 735 C CA . PRO A 1 100 ? 7.413 -0.189 0.041 1.00 96.88 100 PRO A CA 1
ATOM 736 C C . PRO A 1 100 ? 7.949 1.199 -0.312 1.00 96.88 100 PRO A C 1
ATOM 738 O O . PRO A 1 100 ? 8.496 1.920 0.530 1.00 96.88 100 PRO A O 1
ATOM 741 N N . THR A 1 101 ? 7.745 1.580 -1.569 1.00 95.75 101 THR A N 1
ATOM 742 C CA . THR A 1 101 ? 8.088 2.915 -2.066 1.00 95.75 101 THR A CA 1
ATOM 743 C C . THR A 1 101 ? 6.868 3.757 -2.418 1.00 95.75 101 THR A C 1
ATOM 745 O O . THR A 1 101 ? 6.890 4.972 -2.241 1.00 95.75 101 THR A O 1
ATOM 748 N N . LEU A 1 102 ? 5.770 3.096 -2.788 1.00 97.31 102 LEU A N 1
ATOM 749 C CA . LEU A 1 102 ? 4.446 3.690 -2.907 1.00 97.31 102 LEU A CA 1
ATOM 750 C C . LEU A 1 102 ? 3.710 3.573 -1.569 1.00 97.31 102 LEU A C 1
ATOM 752 O O . LEU A 1 102 ? 3.501 2.465 -1.072 1.00 97.31 102 LEU A O 1
ATOM 756 N N . LEU A 1 103 ? 3.268 4.694 -1.011 1.00 97.81 103 LEU A N 1
ATOM 757 C CA . LEU A 1 103 ? 2.401 4.736 0.164 1.00 97.81 103 LEU A CA 1
ATOM 758 C C . LEU A 1 103 ? 1.043 5.300 -0.247 1.00 97.81 103 LEU A C 1
ATOM 760 O O . LEU A 1 103 ? 0.979 6.241 -1.025 1.00 97.81 103 LEU A O 1
ATOM 764 N N . LEU A 1 104 ? -0.036 4.694 0.240 1.00 97.38 104 LEU A N 1
ATOM 765 C CA . LEU A 1 104 ? -1.405 5.102 -0.058 1.00 97.38 104 LEU A CA 1
ATOM 766 C C . LEU A 1 104 ? -2.177 5.186 1.267 1.00 97.38 104 LEU A C 1
ATOM 768 O O . LEU A 1 104 ? -2.635 4.156 1.784 1.00 97.38 104 LEU A O 1
ATOM 772 N N . PRO A 1 105 ? -2.262 6.381 1.876 1.00 96.81 105 PRO A N 1
ATOM 773 C CA . PRO A 1 105 ? -2.941 6.559 3.152 1.00 96.81 105 PRO A CA 1
ATOM 774 C C . PRO A 1 105 ? -4.450 6.374 3.033 1.00 96.81 105 PRO A C 1
ATOM 776 O O . PRO A 1 105 ? -5.048 6.608 1.986 1.00 96.81 105 PRO A O 1
ATOM 779 N N . SER A 1 106 ? -5.081 5.968 4.134 1.00 96.25 106 SER A N 1
ATOM 780 C CA . SER A 1 106 ? -6.540 5.978 4.247 1.00 96.25 106 SER A CA 1
ATOM 781 C C . SER A 1 106 ? -7.070 7.409 4.246 1.00 96.25 106 SER A C 1
ATOM 783 O O . SER A 1 106 ? -6.491 8.285 4.886 1.00 96.25 106 SER A O 1
ATOM 785 N N . SER A 1 107 ? -8.232 7.630 3.630 1.00 94.44 107 SER A N 1
ATOM 786 C CA . SER A 1 107 ? -8.958 8.904 3.719 1.00 94.44 107 SER A CA 1
ATOM 787 C C . SER A 1 107 ? -9.511 9.192 5.124 1.00 94.44 107 SER A C 1
ATOM 789 O O . SER A 1 107 ? -10.094 10.248 5.353 1.00 94.44 107 SER A O 1
ATOM 791 N N . LEU A 1 108 ? -9.370 8.248 6.063 1.00 92.62 108 LEU A N 1
ATOM 792 C CA . LEU A 1 108 ? -9.726 8.412 7.475 1.00 92.62 108 LEU A CA 1
ATOM 793 C C . LEU A 1 108 ? -8.682 9.207 8.277 1.00 92.62 108 LEU A C 1
ATOM 795 O O . LEU A 1 108 ? -8.910 9.477 9.454 1.00 92.62 108 LEU A O 1
ATOM 799 N N . GLN A 1 109 ? -7.539 9.556 7.682 1.00 91.12 109 GLN A N 1
ATOM 800 C CA . GLN A 1 109 ? -6.498 10.346 8.334 1.00 91.12 109 GLN A CA 1
ATOM 801 C C . GLN A 1 109 ? -6.135 11.583 7.521 1.00 91.12 109 GLN A C 1
ATOM 803 O O . GLN A 1 109 ? -6.256 11.607 6.299 1.00 91.12 109 GLN A O 1
ATOM 808 N N . ASP A 1 110 ? -5.653 12.607 8.221 1.00 93.19 110 ASP A N 1
ATOM 809 C CA . ASP A 1 110 ? -4.988 13.741 7.595 1.00 93.19 110 ASP A CA 1
ATOM 810 C C . ASP A 1 110 ? -3.528 13.403 7.236 1.00 93.19 110 ASP A C 1
ATOM 812 O O . ASP A 1 110 ? -3.001 12.333 7.559 1.00 93.19 110 ASP A O 1
ATOM 816 N N . ALA A 1 111 ? -2.846 14.338 6.571 1.00 93.56 111 ALA A N 1
ATOM 817 C CA . ALA A 1 111 ? -1.459 14.157 6.144 1.00 93.56 111 ALA A CA 1
ATOM 818 C C . ALA A 1 111 ? -0.499 13.879 7.319 1.00 93.56 111 ALA A C 1
ATOM 820 O O . ALA A 1 111 ? 0.449 13.104 7.187 1.00 93.56 111 ALA A O 1
ATOM 821 N N . TYR A 1 112 ? -0.743 14.477 8.489 1.00 95.38 112 TYR A N 1
ATOM 822 C CA . TYR A 1 112 ? 0.086 14.246 9.671 1.00 95.38 112 TYR A CA 1
ATOM 823 C C . TYR A 1 112 ? -0.111 12.829 10.231 1.00 95.38 112 TYR A C 1
ATOM 825 O O . TYR A 1 112 ? 0.863 12.138 10.546 1.00 95.38 112 TYR A O 1
ATOM 833 N N . GLY A 1 113 ? -1.362 12.372 10.311 1.00 95.94 113 GLY A N 1
ATOM 834 C CA . GLY A 1 113 ? -1.727 11.006 10.668 1.00 95.94 113 GLY A CA 1
ATOM 835 C C . GLY A 1 113 ? -1.129 9.982 9.707 1.00 95.94 113 GLY A C 1
ATOM 836 O O . GLY A 1 113 ? -0.548 9.003 10.171 1.00 95.94 113 GLY A O 1
ATOM 837 N N . ALA A 1 114 ? -1.160 10.256 8.400 1.00 96.88 114 ALA A N 1
ATOM 838 C CA . ALA A 1 114 ? -0.553 9.413 7.371 1.00 96.88 114 ALA A CA 1
ATOM 839 C C . ALA A 1 114 ? 0.962 9.236 7.575 1.00 96.88 114 ALA A C 1
ATOM 841 O O . ALA A 1 114 ? 1.458 8.107 7.581 1.00 96.88 114 ALA A O 1
ATOM 842 N N . VAL A 1 115 ? 1.700 10.326 7.819 1.00 98.12 115 VAL A N 1
ATOM 843 C CA . VAL A 1 115 ? 3.146 10.263 8.103 1.00 98.12 115 VAL A CA 1
ATOM 844 C C . VAL A 1 115 ? 3.422 9.470 9.381 1.00 98.12 115 VAL A C 1
ATOM 846 O O . VAL A 1 115 ? 4.336 8.645 9.401 1.00 98.12 115 VAL A O 1
ATOM 849 N N . ARG A 1 116 ? 2.631 9.666 10.446 1.00 97.88 116 ARG A N 1
ATOM 850 C CA . ARG A 1 116 ? 2.767 8.883 11.688 1.00 97.88 116 ARG A CA 1
ATOM 851 C C . ARG A 1 116 ? 2.510 7.396 11.454 1.00 97.88 116 ARG A C 1
ATOM 853 O O . ARG A 1 116 ? 3.291 6.568 11.920 1.00 97.88 116 ARG A O 1
ATOM 860 N N . LEU A 1 117 ? 1.436 7.072 10.737 1.00 97.44 117 LEU A N 1
ATOM 861 C CA . LEU A 1 117 ? 1.028 5.709 10.419 1.00 97.44 117 LEU A CA 1
ATOM 862 C C . LEU A 1 117 ? 2.120 4.978 9.635 1.00 97.44 117 LEU A C 1
ATOM 864 O O . LEU A 1 117 ? 2.599 3.924 10.058 1.00 97.44 117 LEU A O 1
ATOM 868 N N . PHE A 1 118 ? 2.544 5.553 8.510 1.00 98.31 118 PHE A N 1
ATOM 869 C CA . PHE A 1 118 ? 3.555 4.928 7.669 1.00 98.31 118 PHE A CA 1
ATOM 870 C C . PHE A 1 118 ? 4.943 4.971 8.294 1.00 98.31 118 PHE A C 1
ATOM 872 O O . PHE A 1 118 ? 5.675 3.996 8.166 1.00 98.31 118 PHE A O 1
ATOM 879 N N . GLY A 1 119 ? 5.294 6.013 9.048 1.00 98.06 119 GLY A N 1
ATOM 880 C CA . GLY A 1 119 ? 6.536 6.038 9.817 1.00 98.06 119 GLY A CA 1
ATOM 881 C C . GLY A 1 119 ? 6.616 4.868 10.803 1.00 98.06 119 GLY A C 1
ATOM 882 O O . GLY A 1 119 ? 7.629 4.172 10.858 1.00 98.06 119 GLY A O 1
ATOM 883 N N . ALA A 1 120 ? 5.530 4.582 11.527 1.00 97.00 120 ALA A N 1
ATOM 884 C CA . ALA A 1 120 ? 5.471 3.446 12.444 1.00 97.00 120 ALA A CA 1
ATOM 885 C C . ALA A 1 120 ? 5.550 2.087 11.720 1.00 97.00 120 ALA A C 1
ATOM 887 O O . ALA A 1 120 ? 6.209 1.171 12.219 1.00 97.00 120 ALA A O 1
ATOM 888 N N . LEU A 1 121 ? 4.933 1.959 10.538 1.00 97.38 121 LEU A N 1
ATOM 889 C CA . LEU A 1 121 ? 5.022 0.753 9.711 1.00 97.38 121 LEU A CA 1
ATOM 890 C C . LEU A 1 121 ? 6.443 0.539 9.161 1.00 97.38 121 LEU A C 1
ATOM 892 O O . LEU A 1 121 ? 7.034 -0.523 9.358 1.00 97.38 121 LEU A O 1
ATOM 896 N N . LEU A 1 122 ? 7.008 1.550 8.497 1.00 97.75 122 LEU A N 1
ATOM 897 C CA . LEU A 1 122 ? 8.310 1.491 7.825 1.00 97.75 122 LEU A CA 1
ATOM 898 C C . LEU A 1 122 ? 9.454 1.209 8.803 1.00 97.75 122 LEU A C 1
ATOM 900 O O . LEU A 1 122 ? 10.406 0.508 8.461 1.00 97.75 122 LEU A O 1
ATOM 904 N N . GLN A 1 123 ? 9.344 1.682 10.048 1.00 96.31 123 GLN A N 1
ATOM 905 C CA . GLN A 1 123 ? 10.308 1.388 11.111 1.00 96.31 123 GLN A CA 1
ATOM 906 C C . GLN A 1 123 ? 10.474 -0.123 11.376 1.00 96.31 123 GLN A C 1
ATOM 908 O O . GLN A 1 123 ? 11.515 -0.561 11.871 1.00 96.31 123 GLN A O 1
ATOM 913 N N . ARG A 1 124 ? 9.458 -0.940 11.063 1.00 94.31 124 ARG A N 1
ATOM 914 C CA . ARG A 1 124 ? 9.467 -2.391 11.310 1.00 94.31 124 ARG A CA 1
ATOM 915 C C . ARG A 1 124 ? 10.158 -3.195 10.206 1.00 94.31 124 ARG A C 1
ATOM 917 O O . ARG A 1 124 ? 10.392 -4.382 10.418 1.00 94.31 124 ARG A O 1
ATOM 924 N N . LEU A 1 125 ? 10.480 -2.578 9.069 1.00 94.44 125 LEU A N 1
ATOM 925 C CA . LEU A 1 125 ? 10.970 -3.272 7.877 1.00 94.44 125 LEU A CA 1
ATOM 926 C C . LEU A 1 125 ? 12.498 -3.332 7.853 1.00 94.44 125 LEU A C 1
ATOM 928 O O . LEU A 1 125 ? 13.188 -2.331 8.065 1.00 94.44 125 LEU A O 1
ATOM 932 N N . ASP A 1 126 ? 13.024 -4.532 7.612 1.00 93.00 126 ASP A N 1
ATOM 933 C CA . ASP A 1 126 ? 14.451 -4.835 7.750 1.00 93.00 126 ASP A CA 1
ATOM 934 C C . ASP A 1 126 ? 15.312 -4.192 6.653 1.00 93.00 126 ASP A C 1
ATOM 936 O O . ASP A 1 126 ? 16.503 -4.001 6.847 1.00 93.00 126 ASP A O 1
ATOM 940 N N . ASP A 1 127 ? 14.734 -3.797 5.525 1.00 92.38 127 ASP A N 1
ATOM 941 C CA . ASP A 1 127 ? 15.394 -3.151 4.385 1.00 92.38 127 ASP A CA 1
ATOM 942 C C . ASP A 1 127 ? 15.086 -1.642 4.280 1.00 92.38 127 ASP A C 1
ATOM 944 O O . ASP A 1 127 ? 15.392 -0.984 3.277 1.00 92.38 127 ASP A O 1
ATOM 948 N N . GLY A 1 128 ? 14.515 -1.061 5.341 1.00 94.56 128 GLY A N 1
ATOM 949 C CA . GLY A 1 128 ? 14.090 0.335 5.372 1.00 94.56 128 GLY A CA 1
ATOM 950 C C . GLY A 1 128 ? 15.217 1.339 5.105 1.00 94.56 128 GLY A C 1
ATOM 951 O O . GLY A 1 128 ? 15.033 2.258 4.307 1.00 94.56 128 GLY A O 1
ATOM 952 N N . ARG A 1 129 ? 16.413 1.167 5.698 1.00 94.75 129 ARG A N 1
ATOM 953 C CA . ARG A 1 129 ? 17.536 2.108 5.481 1.00 94.75 129 ARG A CA 1
ATOM 954 C C . ARG A 1 129 ? 18.047 2.114 4.047 1.00 94.75 129 ARG A C 1
ATOM 956 O O . ARG A 1 129 ? 18.381 3.178 3.528 1.00 94.75 129 ARG A O 1
ATOM 963 N N . ALA A 1 130 ? 18.099 0.947 3.408 1.00 92.50 130 ALA A N 1
ATOM 964 C CA . ALA A 1 130 ? 18.504 0.845 2.011 1.00 92.50 130 ALA A CA 1
ATOM 965 C C . ALA A 1 130 ? 17.510 1.598 1.113 1.00 92.50 130 ALA A C 1
ATOM 967 O O . ALA A 1 130 ? 17.914 2.354 0.229 1.00 92.50 130 ALA A O 1
ATOM 968 N N . THR A 1 131 ? 16.217 1.462 1.408 1.00 94.06 131 THR A N 1
ATOM 969 C CA . THR A 1 131 ? 15.140 2.171 0.709 1.00 94.06 131 THR A CA 1
ATOM 970 C C . THR A 1 131 ? 15.220 3.682 0.920 1.00 94.06 131 THR A C 1
ATOM 972 O O . THR A 1 131 ? 15.217 4.428 -0.057 1.00 94.06 131 THR A O 1
ATOM 975 N N . LEU A 1 13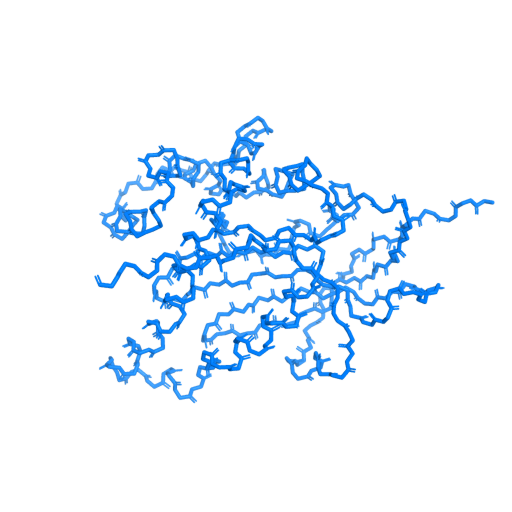2 ? 15.413 4.152 2.159 1.00 96.19 132 LEU A N 1
ATOM 976 C CA . LEU A 1 132 ? 15.601 5.580 2.446 1.00 96.19 132 LEU A CA 1
ATOM 977 C C . LEU A 1 132 ? 16.802 6.169 1.697 1.00 96.19 132 LEU A C 1
ATOM 979 O O . LEU A 1 132 ? 16.699 7.253 1.126 1.00 96.19 132 LEU A O 1
ATOM 983 N N . ALA A 1 133 ? 17.932 5.459 1.650 1.00 94.25 133 ALA A N 1
ATOM 984 C CA . ALA A 1 133 ? 19.101 5.913 0.899 1.00 94.25 133 ALA A CA 1
ATOM 985 C C . ALA A 1 133 ? 18.791 6.096 -0.599 1.00 94.25 133 ALA A C 1
ATOM 987 O O . ALA A 1 133 ? 19.231 7.077 -1.202 1.00 94.25 133 ALA A O 1
ATOM 988 N N . ARG A 1 134 ? 18.000 5.194 -1.195 1.00 93.06 134 ARG A N 1
ATOM 989 C CA . ARG A 1 134 ? 17.580 5.291 -2.602 1.00 93.06 134 ARG A CA 1
ATOM 990 C C . ARG A 1 134 ? 16.579 6.418 -2.836 1.00 93.06 134 ARG A C 1
ATOM 992 O O . ARG A 1 134 ? 16.755 7.169 -3.791 1.00 93.06 134 ARG A O 1
ATOM 999 N N . VAL A 1 135 ? 15.588 6.580 -1.959 1.00 94.56 135 VAL A N 1
ATOM 1000 C CA . VAL A 1 135 ? 14.613 7.684 -2.032 1.00 94.56 135 VAL A CA 1
ATOM 1001 C C . VAL A 1 135 ? 15.307 9.041 -1.903 1.00 94.56 135 VAL A C 1
ATOM 1003 O O . VAL A 1 135 ? 15.011 9.945 -2.675 1.00 94.56 135 VAL A O 1
ATOM 1006 N N . ARG A 1 136 ? 16.302 9.175 -1.017 1.00 94.75 136 ARG A N 1
ATOM 1007 C CA . ARG A 1 136 ? 17.126 10.393 -0.918 1.00 94.75 136 ARG A CA 1
ATOM 1008 C C . ARG A 1 136 ? 17.954 10.658 -2.174 1.00 94.75 136 ARG A C 1
ATOM 1010 O O . ARG A 1 136 ? 18.106 11.807 -2.572 1.00 94.75 136 ARG A O 1
ATOM 1017 N N . ARG A 1 137 ? 18.538 9.612 -2.767 1.00 94.38 137 ARG A N 1
ATOM 1018 C CA . ARG A 1 137 ? 19.406 9.742 -3.948 1.00 94.38 137 ARG A CA 1
ATOM 1019 C C . ARG A 1 137 ? 18.620 10.091 -5.211 1.00 94.38 137 ARG A C 1
ATOM 1021 O O . ARG A 1 137 ? 19.124 10.831 -6.051 1.00 94.38 137 ARG A O 1
ATOM 1028 N N . PHE A 1 138 ? 17.422 9.540 -5.344 1.00 94.06 138 PHE A N 1
ATOM 1029 C CA . PHE A 1 138 ? 16.565 9.691 -6.512 1.00 94.06 138 PHE A CA 1
ATOM 1030 C C . PHE A 1 138 ? 15.150 10.061 -6.057 1.00 94.06 138 PHE A C 1
ATOM 1032 O O . PHE A 1 138 ? 14.262 9.222 -6.161 1.00 94.06 138 PHE A O 1
ATOM 1039 N N . PRO A 1 139 ? 14.916 11.257 -5.497 1.00 90.06 139 PRO A N 1
ATOM 1040 C CA . PRO A 1 139 ? 13.577 11.663 -5.071 1.00 90.06 139 PRO A CA 1
ATOM 1041 C C . PRO A 1 139 ? 12.650 11.731 -6.290 1.00 90.06 139 PRO A C 1
ATOM 1043 O O . PRO A 1 139 ? 13.077 12.176 -7.353 1.00 90.06 139 PRO A O 1
ATOM 1046 N N . GLY A 1 140 ? 11.426 11.212 -6.169 1.00 88.25 140 GLY A N 1
ATOM 1047 C CA . GLY A 1 140 ? 10.439 11.234 -7.259 1.00 88.25 140 GLY A CA 1
ATOM 1048 C C . GLY A 1 140 ? 10.747 10.364 -8.486 1.00 88.25 140 GLY A C 1
ATOM 1049 O O . GLY A 1 140 ? 9.927 10.214 -9.380 1.00 88.25 140 GLY A O 1
ATOM 1050 N N . ASP A 1 141 ? 11.904 9.701 -8.537 1.00 94.19 141 ASP A N 1
ATOM 1051 C CA . ASP A 1 141 ? 12.316 8.945 -9.727 1.00 94.19 141 ASP A CA 1
ATOM 1052 C C . ASP A 1 141 ? 12.343 7.423 -9.468 1.00 94.19 141 ASP A C 1
ATOM 1054 O O . ASP A 1 141 ? 13.399 6.858 -9.155 1.00 94.19 141 ASP A O 1
ATOM 1058 N N . PRO A 1 142 ? 11.182 6.734 -9.532 1.00 94.00 142 PRO A N 1
ATOM 1059 C CA . PRO A 1 142 ? 11.093 5.292 -9.290 1.00 94.00 142 PRO A CA 1
ATOM 1060 C C . PRO A 1 142 ? 11.901 4.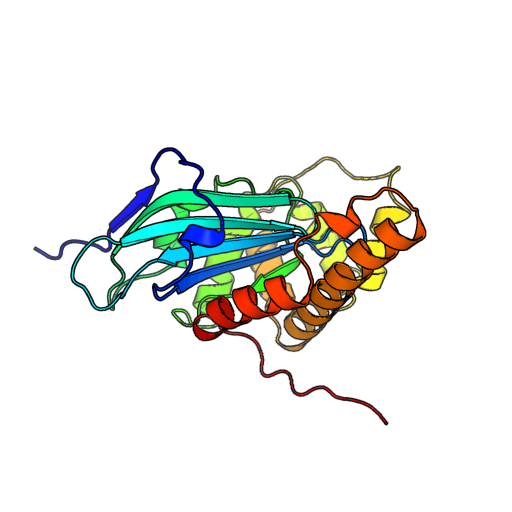470 -10.290 1.00 94.00 142 PRO A C 1
ATOM 1062 O O . PRO A 1 142 ? 12.486 3.456 -9.908 1.00 94.00 142 PRO A O 1
ATOM 1065 N N . TRP A 1 143 ? 12.006 4.917 -11.541 1.00 93.25 143 TRP A N 1
ATOM 1066 C CA . TRP A 1 143 ? 12.731 4.183 -12.575 1.00 93.25 143 TRP A CA 1
ATOM 1067 C C . TRP A 1 143 ? 14.233 4.191 -12.329 1.00 93.25 143 TRP A C 1
ATOM 1069 O O . TRP A 1 143 ? 14.835 3.119 -12.321 1.00 93.25 143 TRP A O 1
ATOM 1079 N N . LYS A 1 144 ? 14.832 5.344 -11.996 1.00 92.19 144 LYS A N 1
ATOM 1080 C CA . LYS A 1 144 ? 16.252 5.369 -11.608 1.00 92.19 144 LYS A CA 1
ATOM 1081 C C . LYS A 1 144 ? 16.523 4.537 -10.359 1.00 92.19 144 LYS A C 1
ATOM 1083 O O . LYS A 1 144 ? 17.557 3.871 -10.294 1.00 92.19 144 LYS A O 1
ATOM 1088 N N . ARG A 1 145 ? 15.612 4.526 -9.372 1.00 91.00 145 ARG A N 1
ATOM 1089 C CA . ARG A 1 145 ? 15.762 3.647 -8.195 1.00 91.00 145 ARG A CA 1
ATOM 1090 C C . ARG A 1 145 ? 15.838 2.182 -8.620 1.00 91.00 145 ARG A C 1
ATOM 1092 O O . ARG A 1 145 ? 16.806 1.513 -8.264 1.00 91.00 145 ARG A O 1
ATOM 1099 N N . VAL A 1 146 ? 14.893 1.726 -9.436 1.00 87.06 146 VAL A N 1
ATOM 1100 C CA . VAL A 1 146 ? 14.848 0.352 -9.953 1.00 87.06 146 VAL A CA 1
ATOM 1101 C C . VAL A 1 146 ? 16.084 0.008 -10.792 1.00 87.06 146 VAL A C 1
ATOM 1103 O O . VAL A 1 146 ? 16.696 -1.033 -10.567 1.00 87.06 146 VAL A O 1
ATOM 1106 N N . GLU A 1 147 ? 16.501 0.872 -11.720 1.00 86.62 147 GLU A N 1
ATOM 1107 C CA . GLU A 1 147 ? 17.702 0.660 -12.546 1.00 86.62 147 GLU A CA 1
ATOM 1108 C C . GLU A 1 147 ? 18.950 0.446 -11.683 1.00 86.62 147 GLU A C 1
ATOM 1110 O O . GLU A 1 147 ? 19.764 -0.448 -11.948 1.00 86.62 147 GLU A O 1
ATOM 1115 N N . THR A 1 148 ? 19.088 1.234 -10.610 1.00 81.44 148 THR A N 1
ATOM 1116 C CA . THR A 1 148 ? 20.203 1.059 -9.678 1.00 81.44 148 THR A CA 1
ATOM 1117 C C . THR A 1 148 ? 20.104 -0.213 -8.849 1.00 81.44 148 THR A C 1
ATOM 1119 O O . THR A 1 148 ? 21.143 -0.800 -8.578 1.00 81.44 148 THR A O 1
ATOM 1122 N N . GLU A 1 149 ? 18.910 -0.682 -8.483 1.00 77.94 149 GLU A N 1
ATOM 1123 C CA . GLU A 1 149 ? 18.744 -1.958 -7.774 1.00 77.94 149 GLU A CA 1
ATOM 1124 C C . GLU A 1 149 ? 19.142 -3.149 -8.651 1.00 77.94 149 GLU A C 1
ATOM 1126 O O . GLU A 1 149 ? 19.907 -4.007 -8.210 1.00 77.94 149 GLU A O 1
ATOM 1131 N N . VAL A 1 150 ? 18.698 -3.164 -9.912 1.00 73.62 150 VAL A N 1
ATOM 1132 C CA . VAL A 1 150 ? 19.047 -4.217 -10.882 1.00 73.62 150 VAL A CA 1
ATOM 1133 C C . VAL A 1 150 ? 20.553 -4.241 -11.157 1.00 73.62 150 VAL A C 1
ATOM 1135 O O . VAL A 1 150 ? 21.138 -5.308 -11.327 1.00 73.62 150 VAL A O 1
ATOM 1138 N N . SER A 1 151 ? 21.197 -3.073 -11.156 1.00 64.50 151 SER A N 1
ATOM 1139 C CA . SER A 1 151 ? 22.639 -2.950 -11.403 1.00 64.50 151 SER A CA 1
ATOM 1140 C C . SER A 1 151 ? 23.499 -3.211 -10.157 1.00 64.50 151 SER A C 1
ATOM 1142 O O . SER A 1 151 ? 24.666 -3.567 -10.285 1.00 64.50 151 SER A O 1
A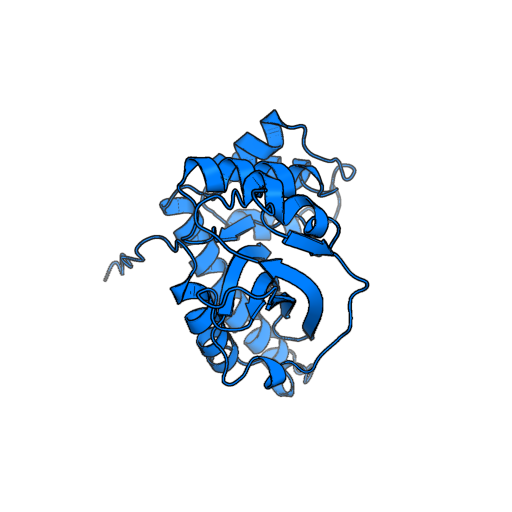TOM 1144 N N . ALA A 1 152 ? 22.953 -3.026 -8.949 1.00 62.22 152 ALA A N 1
ATOM 1145 C CA . ALA A 1 152 ? 23.689 -3.074 -7.681 1.00 62.22 152 ALA A CA 1
ATOM 1146 C C . ALA A 1 152 ? 23.537 -4.395 -6.909 1.00 62.22 152 ALA A C 1
ATOM 1148 O O . ALA A 1 152 ? 23.849 -4.429 -5.715 1.00 62.22 152 ALA A O 1
ATOM 1149 N N . VAL A 1 153 ? 23.119 -5.481 -7.574 1.00 55.91 153 VAL A N 1
ATOM 1150 C CA . VAL A 1 153 ? 22.951 -6.834 -6.994 1.00 55.91 153 VAL A CA 1
ATOM 1151 C C . VAL A 1 153 ? 24.190 -7.313 -6.206 1.00 55.91 153 VAL A C 1
ATOM 1153 O O . VAL A 1 153 ? 24.078 -8.175 -5.341 1.00 55.91 153 VAL A O 1
ATOM 1156 N N . GLU A 1 154 ? 25.357 -6.697 -6.405 1.00 42.44 154 GLU A N 1
ATOM 1157 C CA . GLU A 1 154 ? 26.616 -7.043 -5.736 1.00 42.44 154 GLU A CA 1
ATOM 1158 C C . GLU A 1 154 ? 26.970 -6.209 -4.480 1.00 42.44 154 GLU A C 1
ATOM 1160 O O . GLU A 1 154 ? 27.970 -6.500 -3.829 1.00 42.44 154 GLU A O 1
ATOM 1165 N N . SER A 1 155 ? 26.192 -5.186 -4.089 1.00 47.09 155 SER A N 1
ATOM 1166 C CA . SER A 1 155 ? 26.585 -4.264 -2.993 1.00 47.09 155 SER A CA 1
ATOM 1167 C C . SER A 1 155 ? 25.458 -3.836 -2.046 1.00 47.09 155 SER A C 1
ATOM 1169 O O . SER A 1 155 ? 25.533 -2.779 -1.413 1.00 47.09 155 SER A O 1
ATOM 1171 N N . ALA A 1 156 ? 24.418 -4.661 -1.902 1.00 53.38 156 ALA A N 1
ATOM 1172 C CA . ALA A 1 156 ? 23.383 -4.433 -0.900 1.00 53.38 156 ALA A CA 1
ATOM 1173 C C . ALA A 1 156 ? 24.009 -4.454 0.507 1.00 53.38 156 ALA A C 1
ATOM 1175 O O . ALA A 1 156 ? 24.357 -5.509 1.038 1.00 53.38 156 ALA A O 1
ATOM 1176 N N . GLY A 1 157 ? 24.187 -3.270 1.103 1.00 54.06 157 GLY A N 1
ATOM 1177 C CA . GLY A 1 157 ? 24.557 -3.145 2.509 1.00 54.06 157 GLY A CA 1
ATOM 1178 C C . GLY A 1 157 ? 23.596 -3.954 3.384 1.00 54.06 157 GLY A C 1
ATOM 1179 O O . GLY A 1 157 ? 22.441 -4.162 3.010 1.00 54.06 157 GLY A O 1
ATOM 1180 N N . SER A 1 158 ? 24.080 -4.431 4.532 1.00 60.19 158 SER A N 1
ATOM 1181 C CA . SER A 1 158 ? 23.306 -5.312 5.407 1.00 60.19 158 SER A CA 1
ATOM 1182 C C . SER A 1 158 ? 21.903 -4.751 5.679 1.00 60.19 158 SER A C 1
ATOM 1184 O O . SER A 1 158 ? 21.792 -3.551 5.959 1.00 60.19 158 SER A O 1
ATOM 1186 N N . PRO A 1 159 ? 20.848 -5.590 5.633 1.00 74.06 159 PRO A N 1
ATOM 1187 C CA . PRO A 1 159 ? 19.498 -5.161 5.971 1.00 74.06 159 PRO A CA 1
ATOM 1188 C C . PRO A 1 159 ? 19.514 -4.502 7.353 1.00 74.06 159 PRO A C 1
ATOM 1190 O O . PRO A 1 159 ? 19.986 -5.077 8.336 1.00 74.06 159 PRO A O 1
ATOM 1193 N N . ALA A 1 160 ? 19.068 -3.250 7.398 1.00 88.56 160 ALA A N 1
ATOM 1194 C CA . ALA A 1 160 ? 18.983 -2.460 8.606 1.00 88.56 160 ALA A CA 1
ATOM 1195 C C . ALA A 1 160 ? 17.651 -1.702 8.668 1.00 88.56 160 ALA A C 1
ATOM 1197 O O . ALA A 1 160 ? 17.285 -0.951 7.755 1.00 88.56 160 ALA A O 1
ATOM 1198 N N . ARG A 1 161 ? 16.973 -1.855 9.810 1.00 94.88 161 ARG A N 1
ATOM 1199 C CA . ARG A 1 161 ? 15.764 -1.105 10.158 1.00 94.88 161 ARG A CA 1
ATOM 1200 C C . ARG A 1 161 ? 16.052 0.378 10.325 1.00 94.88 161 ARG A C 1
ATOM 1202 O O . ARG A 1 161 ? 17.136 0.782 10.753 1.00 94.88 161 ARG A O 1
ATOM 1209 N N . LEU A 1 162 ? 15.033 1.176 10.042 1.00 96.81 162 LEU A N 1
ATOM 1210 C CA . LEU A 1 162 ? 15.038 2.614 10.271 1.00 96.81 162 LEU A CA 1
ATOM 1211 C C . LEU A 1 162 ? 14.911 2.910 11.773 1.00 96.81 162 LEU A C 1
ATOM 1213 O O . LEU A 1 162 ? 14.198 2.228 12.511 1.00 96.81 162 LEU A O 1
ATOM 1217 N N . SER A 1 163 ? 15.583 3.958 12.234 1.00 97.56 163 SER A N 1
ATOM 1218 C CA . SER A 1 163 ? 15.197 4.650 13.466 1.00 97.56 163 SER A CA 1
ATOM 1219 C C . SER A 1 163 ? 13.860 5.380 13.274 1.00 97.56 163 SER A C 1
ATOM 1221 O O . SER A 1 163 ? 13.369 5.526 12.156 1.00 97.56 163 SER A O 1
ATOM 1223 N N . GLN A 1 164 ? 13.255 5.861 14.362 1.00 97.12 164 GLN A N 1
ATOM 1224 C CA . GLN A 1 164 ? 11.969 6.561 14.287 1.00 97.12 164 GLN A CA 1
ATOM 1225 C C . GLN A 1 164 ? 12.036 7.827 13.417 1.00 97.12 164 GLN A C 1
ATOM 1227 O O . GLN A 1 164 ? 11.123 8.080 12.631 1.00 97.12 164 GLN A O 1
ATOM 1232 N N . SER A 1 165 ? 13.114 8.611 13.531 1.00 98.19 165 SER A N 1
ATOM 1233 C CA . SER A 1 165 ? 13.303 9.820 12.723 1.00 98.19 165 SER A CA 1
ATOM 1234 C C . SER A 1 165 ? 13.515 9.478 11.251 1.00 98.19 165 SER A C 1
ATOM 1236 O O . SER A 1 165 ? 12.879 10.086 10.400 1.00 98.19 165 SER A O 1
ATOM 1238 N N . GLU A 1 166 ? 14.329 8.461 10.953 1.00 98.44 166 GLU A N 1
ATOM 1239 C CA . GLU A 1 166 ? 14.550 7.993 9.580 1.00 98.44 166 GLU A CA 1
ATOM 1240 C C . GLU A 1 166 ? 13.261 7.447 8.940 1.00 98.44 166 GLU A C 1
ATOM 1242 O O . GLU A 1 166 ? 13.008 7.685 7.763 1.00 98.44 166 GLU A O 1
ATOM 1247 N N . ALA A 1 167 ? 12.421 6.737 9.698 1.00 98.31 167 ALA A N 1
ATOM 1248 C CA . ALA A 1 167 ? 11.145 6.228 9.196 1.00 98.31 167 ALA A CA 1
ATOM 1249 C C . ALA A 1 167 ? 10.120 7.344 8.959 1.00 98.31 167 ALA A C 1
ATOM 1251 O O . ALA A 1 167 ? 9.402 7.322 7.962 1.00 98.31 167 ALA A O 1
ATOM 1252 N N . THR A 1 168 ? 10.089 8.340 9.847 1.00 98.44 168 THR A N 1
ATOM 1253 C CA . THR A 1 168 ? 9.263 9.545 9.680 1.00 98.44 168 THR A CA 1
ATOM 1254 C C . THR A 1 168 ? 9.693 10.329 8.444 1.00 98.44 168 THR A C 1
ATOM 1256 O O . THR A 1 168 ? 8.851 10.764 7.665 1.00 98.44 168 THR A O 1
ATOM 1259 N N . GLU A 1 169 ? 11.002 10.475 8.237 1.00 98.44 169 GLU A N 1
ATOM 1260 C CA . GLU A 1 169 ? 11.555 11.110 7.045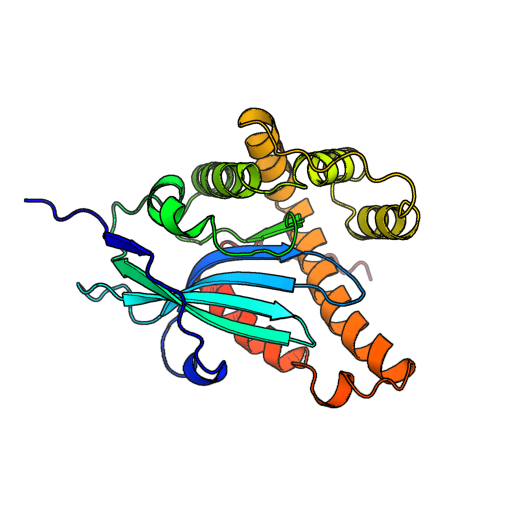 1.00 98.44 169 GLU A CA 1
ATOM 1261 C C . GLU A 1 169 ? 11.188 10.340 5.776 1.00 98.44 169 GLU A C 1
ATOM 1263 O O . GLU A 1 169 ? 10.721 10.954 4.823 1.00 98.44 169 GLU A O 1
ATOM 1268 N N . LEU A 1 170 ? 11.349 9.011 5.764 1.00 98.38 170 LEU A N 1
ATOM 1269 C CA . LEU A 1 170 ? 10.988 8.196 4.604 1.00 98.38 170 LEU A CA 1
ATOM 1270 C C . LEU A 1 170 ? 9.507 8.364 4.241 1.00 98.38 170 LEU A C 1
ATOM 1272 O O . LEU A 1 170 ? 9.200 8.643 3.084 1.00 98.38 170 LEU A O 1
ATOM 1276 N N . ALA A 1 171 ? 8.614 8.265 5.231 1.00 98.19 171 ALA A N 1
ATOM 1277 C CA . ALA A 1 171 ? 7.184 8.476 5.027 1.00 98.19 171 ALA A CA 1
ATOM 1278 C C . ALA A 1 171 ? 6.891 9.882 4.481 1.00 98.19 171 ALA A C 1
ATOM 1280 O O . ALA A 1 171 ? 6.170 10.018 3.499 1.00 98.19 171 ALA A O 1
ATOM 1281 N N . ALA A 1 172 ? 7.478 10.927 5.072 1.00 97.69 172 ALA A N 1
ATOM 1282 C CA . ALA A 1 172 ? 7.268 12.307 4.637 1.00 97.69 172 ALA A CA 1
ATOM 1283 C C . ALA A 1 172 ? 7.786 12.573 3.215 1.00 97.69 172 ALA A C 1
ATOM 1285 O O . ALA A 1 172 ? 7.154 13.315 2.469 1.00 97.69 172 ALA A O 1
ATOM 1286 N N . LEU A 1 173 ? 8.915 11.968 2.831 1.00 97.06 173 LEU A N 1
ATOM 1287 C CA . LEU A 1 173 ? 9.434 12.055 1.467 1.00 97.06 173 LEU A CA 1
ATOM 1288 C C . LEU A 1 173 ? 8.498 11.362 0.475 1.00 97.06 173 LEU A C 1
ATOM 1290 O O . LEU A 1 173 ? 8.274 11.888 -0.605 1.00 97.06 173 LEU A O 1
ATOM 1294 N N . GLN A 1 174 ? 7.964 10.191 0.815 1.00 96.31 174 GLN A N 1
ATOM 1295 C CA . GLN A 1 174 ? 7.121 9.410 -0.094 1.00 96.31 174 GLN A CA 1
ATOM 1296 C C . GLN A 1 174 ? 5.707 9.976 -0.243 1.00 96.31 174 GLN A C 1
ATOM 1298 O O . GLN A 1 174 ? 5.156 9.877 -1.328 1.00 96.31 174 GLN A O 1
ATOM 1303 N N . LEU A 1 175 ? 5.156 10.585 0.813 1.00 95.94 175 LEU A N 1
ATOM 1304 C CA . LEU A 1 175 ? 3.799 11.149 0.863 1.00 95.94 175 LEU A CA 1
ATOM 1305 C C . LEU A 1 175 ? 3.709 12.590 0.322 1.00 95.94 175 LEU A C 1
ATOM 1307 O O . LEU A 1 175 ? 2.763 13.316 0.630 1.00 95.94 175 LEU A O 1
ATOM 1311 N N . THR A 1 176 ? 4.704 13.063 -0.438 1.00 93.19 176 THR A N 1
ATOM 1312 C CA . THR A 1 176 ? 4.527 14.315 -1.184 1.00 93.19 176 THR A CA 1
ATOM 1313 C C . THR A 1 176 ? 3.669 14.033 -2.421 1.00 93.19 176 THR A C 1
ATOM 1315 O O . THR A 1 176 ? 3.915 13.031 -3.092 1.00 93.19 176 THR A O 1
ATOM 1318 N N . PRO A 1 177 ? 2.715 14.911 -2.792 1.00 91.00 177 PRO A N 1
ATOM 1319 C CA . PRO A 1 177 ? 1.809 14.637 -3.913 1.00 91.00 177 PRO A CA 1
ATOM 1320 C C . PRO A 1 177 ? 2.523 14.301 -5.232 1.00 91.00 177 PRO A C 1
ATOM 1322 O O . PRO A 1 177 ? 2.069 13.449 -5.994 1.00 91.00 177 PRO A O 1
ATOM 1325 N N . GLU A 1 178 ? 3.664 14.947 -5.488 1.00 90.62 178 GLU A N 1
ATOM 1326 C CA . GLU A 1 178 ? 4.509 14.669 -6.654 1.00 90.62 178 GLU A CA 1
ATOM 1327 C C . GLU A 1 178 ? 5.080 13.242 -6.620 1.00 90.62 178 GLU A C 1
ATOM 1329 O O . GLU A 1 178 ? 4.927 12.494 -7.589 1.00 90.62 178 GLU A O 1
ATOM 1334 N N . ASN A 1 179 ? 5.684 12.841 -5.495 1.00 92.56 179 ASN A N 1
ATOM 1335 C CA . ASN A 1 179 ? 6.309 11.527 -5.364 1.00 92.56 179 ASN A CA 1
ATOM 1336 C C . ASN A 1 179 ? 5.263 10.410 -5.360 1.00 92.56 179 ASN A C 1
ATOM 1338 O O . ASN A 1 179 ? 5.468 9.396 -6.024 1.00 92.56 179 ASN A O 1
ATOM 1342 N N . GLU A 1 180 ? 4.135 10.601 -4.672 1.00 92.62 180 GLU A N 1
ATOM 1343 C CA . GLU A 1 180 ? 3.018 9.652 -4.678 1.00 92.62 180 GLU A CA 1
ATOM 1344 C C . GLU A 1 180 ? 2.486 9.429 -6.099 1.00 92.62 180 GLU A C 1
ATOM 1346 O O . GLU A 1 180 ? 2.293 8.286 -6.517 1.00 92.62 180 GLU A O 1
ATOM 1351 N N . GLY A 1 181 ? 2.293 10.505 -6.871 1.00 93.69 181 GLY A N 1
ATOM 1352 C CA . GLY A 1 181 ? 1.823 10.424 -8.255 1.00 93.69 181 GLY A CA 1
ATOM 1353 C C . GLY A 1 181 ? 2.803 9.695 -9.180 1.00 93.69 181 GLY A C 1
ATOM 1354 O O . GLY A 1 181 ? 2.394 8.848 -9.984 1.00 93.69 181 GLY A O 1
ATOM 1355 N N . GLN A 1 182 ? 4.101 9.977 -9.049 1.00 95.06 182 GLN A N 1
ATOM 1356 C CA . GLN A 1 182 ? 5.157 9.313 -9.820 1.00 95.06 182 GLN A CA 1
ATOM 1357 C C . GLN A 1 182 ? 5.283 7.827 -9.451 1.00 95.06 182 GLN A C 1
ATOM 1359 O O . GLN A 1 182 ? 5.360 6.979 -10.342 1.00 95.06 182 GLN A O 1
ATOM 1364 N N . GLU A 1 183 ? 5.237 7.493 -8.160 1.00 96.06 183 GLU A N 1
ATOM 1365 C CA . GLU A 1 183 ? 5.265 6.115 -7.659 1.00 96.06 183 GLU A CA 1
ATOM 1366 C C . GLU A 1 183 ? 4.043 5.313 -8.097 1.00 96.06 183 GLU A C 1
ATOM 1368 O O . GLU A 1 183 ? 4.183 4.187 -8.575 1.00 96.06 183 GLU A O 1
ATOM 1373 N N . LEU A 1 184 ? 2.842 5.890 -8.000 1.00 96.19 184 LEU A N 1
ATOM 1374 C CA . LEU A 1 184 ? 1.617 5.229 -8.442 1.00 96.19 184 LEU A CA 1
ATOM 1375 C C . LEU A 1 184 ? 1.656 4.970 -9.951 1.00 96.19 184 LEU A C 1
ATOM 1377 O O . LEU A 1 184 ? 1.357 3.863 -10.400 1.00 96.19 184 LEU A O 1
ATOM 1381 N N . SER A 1 185 ? 2.084 5.959 -10.736 1.00 95.25 185 SER A N 1
ATOM 1382 C CA . SER A 1 185 ? 2.233 5.814 -12.187 1.00 95.25 185 SER A CA 1
ATOM 1383 C C . SER A 1 185 ? 3.238 4.718 -12.542 1.00 95.25 185 SER A C 1
ATOM 1385 O O . SER A 1 185 ? 2.958 3.864 -13.388 1.00 95.25 185 SER A O 1
ATOM 1387 N N . ALA A 1 186 ? 4.388 4.691 -11.863 1.00 96.44 186 ALA A N 1
ATOM 1388 C CA . ALA A 1 186 ? 5.402 3.667 -12.070 1.00 96.44 186 ALA A CA 1
ATOM 1389 C C . ALA A 1 186 ? 4.924 2.275 -11.645 1.00 96.44 186 ALA A C 1
ATOM 1391 O O . ALA A 1 186 ? 5.161 1.304 -12.362 1.00 96.44 186 ALA A O 1
ATOM 1392 N N . PHE A 1 187 ? 4.190 2.173 -10.536 1.00 97.50 187 PHE A N 1
ATOM 1393 C CA . PHE A 1 187 ? 3.578 0.932 -10.075 1.00 97.50 187 PHE A CA 1
ATOM 1394 C C . PHE A 1 187 ? 2.605 0.357 -11.114 1.00 97.50 187 PHE A C 1
ATOM 1396 O O . PHE A 1 187 ? 2.703 -0.817 -11.479 1.00 97.50 187 PHE A O 1
ATOM 1403 N N . LEU A 1 188 ? 1.693 1.184 -11.636 1.00 96.69 188 LEU A N 1
ATOM 1404 C CA . LEU A 1 188 ? 0.720 0.774 -12.654 1.00 96.69 188 LEU A CA 1
ATOM 1405 C C . LEU A 1 188 ? 1.405 0.363 -13.962 1.00 96.69 188 LEU A C 1
ATOM 1407 O O . LEU A 1 188 ? 1.055 -0.662 -14.556 1.00 96.69 188 LEU A O 1
ATOM 1411 N N . PHE A 1 189 ? 2.415 1.123 -14.391 1.00 95.69 189 PHE A N 1
ATOM 1412 C CA . PHE A 1 189 ? 3.210 0.779 -15.565 1.00 95.69 189 PHE A CA 1
ATOM 1413 C C . PHE A 1 189 ? 3.952 -0.547 -15.369 1.00 95.69 189 PHE A C 1
ATOM 1415 O O . PHE A 1 189 ? 3.905 -1.407 -16.249 1.00 95.69 189 PHE A O 1
ATOM 1422 N N . ALA A 1 190 ? 4.582 -0.752 -14.208 1.00 96.19 190 ALA A N 1
ATOM 1423 C CA . ALA A 1 190 ? 5.262 -1.995 -13.864 1.00 96.19 190 ALA A CA 1
ATOM 1424 C C . ALA A 1 190 ? 4.297 -3.187 -13.860 1.00 96.19 190 ALA A C 1
ATOM 1426 O O . ALA A 1 190 ? 4.674 -4.266 -14.306 1.00 96.19 190 ALA A O 1
ATOM 1427 N N . TRP A 1 191 ? 3.042 -3.008 -13.428 1.00 97.31 191 TRP A N 1
ATOM 1428 C CA . TRP A 1 191 ? 2.061 -4.099 -13.392 1.00 97.31 191 TRP A CA 1
ATOM 1429 C C . TRP A 1 191 ? 1.764 -4.604 -14.797 1.00 97.31 191 TRP A C 1
ATOM 1431 O O . TRP A 1 191 ? 1.842 -5.800 -15.081 1.00 97.31 191 TRP A O 1
ATOM 1441 N N . ARG A 1 192 ? 1.474 -3.668 -15.705 1.00 94.81 192 ARG A N 1
ATOM 1442 C CA . ARG A 1 192 ? 1.229 -3.973 -17.114 1.00 94.81 192 ARG A CA 1
ATOM 1443 C C . ARG A 1 192 ? 2.482 -4.521 -17.800 1.00 94.81 192 ARG A C 1
ATOM 1445 O O . ARG A 1 192 ? 2.393 -5.476 -18.572 1.00 94.81 192 ARG A O 1
ATOM 1452 N N . GLY A 1 193 ? 3.636 -3.925 -17.509 1.00 94.06 193 GLY A N 1
ATOM 1453 C CA . GLY A 1 193 ? 4.937 -4.313 -18.047 1.00 94.06 193 GLY A CA 1
ATOM 1454 C C . GLY A 1 193 ? 5.331 -5.737 -17.667 1.00 94.06 193 GLY A C 1
ATOM 1455 O O . GLY A 1 193 ? 5.736 -6.496 -18.542 1.00 94.06 193 GLY A O 1
ATOM 1456 N N . ALA A 1 194 ? 5.129 -6.129 -16.406 1.00 94.81 194 ALA A N 1
ATOM 1457 C CA . ALA A 1 194 ? 5.451 -7.462 -15.907 1.00 94.81 194 ALA A CA 1
ATOM 1458 C C . ALA A 1 194 ? 4.705 -8.558 -16.684 1.00 94.81 194 ALA A C 1
ATOM 1460 O O . ALA A 1 194 ? 5.312 -9.533 -17.125 1.00 94.81 194 ALA A O 1
ATOM 1461 N N . ILE A 1 195 ? 3.395 -8.386 -16.896 1.00 94.25 195 ILE A N 1
ATOM 1462 C CA . ILE A 1 195 ? 2.564 -9.350 -17.638 1.00 94.25 195 ILE A CA 1
ATOM 1463 C C . ILE A 1 195 ? 3.049 -9.468 -19.085 1.00 94.25 195 ILE A C 1
ATOM 1465 O O . ILE A 1 195 ? 3.258 -10.576 -19.577 1.00 94.25 195 ILE A O 1
ATOM 1469 N N . ARG A 1 196 ? 3.278 -8.328 -19.751 1.00 92.38 196 ARG A N 1
ATOM 1470 C CA . ARG A 1 196 ? 3.781 -8.304 -21.130 1.00 92.38 196 ARG A CA 1
ATOM 1471 C C . ARG A 1 196 ? 5.146 -8.977 -21.243 1.00 92.38 196 ARG A C 1
ATOM 1473 O O . ARG A 1 196 ? 5.345 -9.782 -22.143 1.00 92.38 196 ARG A O 1
ATOM 1480 N N . PHE A 1 197 ? 6.057 -8.688 -20.318 1.00 91.25 197 PHE A N 1
ATOM 1481 C CA . PHE A 1 197 ? 7.384 -9.293 -20.294 1.00 91.25 197 PHE A CA 1
ATOM 1482 C C . PHE A 1 197 ? 7.308 -10.823 -20.200 1.00 91.25 197 PHE A C 1
ATOM 1484 O O . PHE A 1 197 ? 8.000 -11.516 -20.939 1.00 91.25 197 PHE A O 1
ATOM 1491 N N . GLN A 1 198 ? 6.440 -11.362 -19.337 1.00 90.38 198 GLN A N 1
ATOM 1492 C CA . GLN A 1 198 ? 6.259 -12.814 -19.216 1.00 90.38 198 GLN A CA 1
ATOM 1493 C C . GLN A 1 198 ? 5.627 -13.445 -20.465 1.00 90.38 198 GLN A C 1
ATOM 1495 O O . GLN A 1 198 ? 6.018 -14.550 -20.847 1.00 90.38 198 GLN A O 1
ATOM 1500 N N . ALA A 1 199 ? 4.699 -12.739 -21.121 1.00 90.00 199 ALA A N 1
ATOM 1501 C CA . ALA A 1 199 ? 4.116 -13.171 -22.389 1.00 90.00 199 ALA A CA 1
ATOM 1502 C C . ALA A 1 199 ? 5.176 -13.229 -23.503 1.00 90.00 199 ALA A C 1
ATOM 1504 O O . ALA A 1 199 ? 5.308 -14.252 -24.175 1.00 90.00 199 ALA A O 1
ATOM 1505 N N . ASP A 1 200 ? 5.976 -12.167 -23.644 1.00 91.69 200 ASP A N 1
ATOM 1506 C CA . ASP A 1 200 ? 7.048 -12.063 -24.642 1.00 91.69 200 ASP A CA 1
ATOM 1507 C C . ASP A 1 200 ? 8.157 -13.107 -24.390 1.00 91.69 200 ASP A C 1
ATOM 1509 O O . ASP A 1 200 ? 8.710 -13.676 -25.332 1.00 91.69 200 ASP A O 1
ATOM 1513 N N . ALA A 1 201 ? 8.449 -13.415 -23.121 1.00 90.19 201 ALA A N 1
ATOM 1514 C CA . ALA A 1 201 ? 9.404 -14.450 -22.721 1.00 90.19 201 ALA A CA 1
ATOM 1515 C C . ALA A 1 201 ? 8.866 -15.890 -22.864 1.00 90.19 201 ALA A C 1
ATOM 1517 O O . ALA A 1 201 ? 9.630 -16.845 -22.713 1.00 90.19 201 ALA A O 1
ATOM 1518 N N . GLY A 1 202 ? 7.569 -16.073 -23.136 1.00 88.12 202 GLY A N 1
ATOM 1519 C CA . GLY A 1 202 ? 6.960 -17.387 -23.347 1.00 88.12 202 GLY A CA 1
ATOM 1520 C C . GLY A 1 202 ? 6.903 -18.277 -22.100 1.00 88.12 202 GLY A C 1
ATOM 1521 O O . GLY A 1 202 ? 6.853 -19.500 -22.231 1.00 88.12 202 GLY A O 1
ATOM 1522 N N . THR A 1 203 ? 6.907 -17.701 -20.893 1.00 86.62 203 THR A N 1
ATOM 1523 C CA . THR A 1 203 ? 6.887 -18.481 -19.637 1.00 86.62 203 THR A CA 1
ATOM 1524 C C . THR A 1 203 ? 5.512 -19.074 -19.322 1.00 86.62 203 THR A C 1
ATOM 1526 O O . THR A 1 203 ? 5.409 -20.016 -18.538 1.00 86.62 203 THR A O 1
ATOM 1529 N N . GLY A 1 204 ? 4.449 -18.534 -19.930 1.00 86.44 204 GLY A N 1
ATOM 1530 C CA . GLY A 1 204 ? 3.060 -18.946 -19.722 1.00 86.44 204 GLY A CA 1
ATOM 1531 C C . GLY A 1 204 ? 2.406 -18.375 -18.460 1.00 86.44 204 GLY A C 1
ATOM 1532 O O . GLY A 1 204 ? 1.217 -18.616 -18.245 1.00 86.44 204 GLY A O 1
ATOM 1533 N N . LEU A 1 205 ? 3.146 -17.614 -17.641 1.00 86.62 205 LEU A N 1
ATOM 1534 C CA . LEU A 1 205 ? 2.624 -16.962 -16.432 1.00 86.62 205 LEU A CA 1
ATOM 1535 C C . LEU A 1 205 ? 1.605 -15.858 -16.746 1.00 86.62 205 LEU A C 1
ATOM 1537 O O . LEU A 1 205 ? 0.736 -15.575 -15.925 1.00 86.62 205 LEU A O 1
ATOM 1541 N N . ASP A 1 206 ? 1.680 -15.266 -17.936 1.00 89.06 206 ASP A N 1
ATOM 1542 C CA . ASP A 1 206 ? 0.747 -14.264 -18.454 1.00 89.06 206 ASP A CA 1
ATOM 1543 C C . ASP A 1 206 ? -0.701 -14.777 -18.510 1.00 89.06 206 ASP A C 1
ATOM 1545 O O . ASP A 1 206 ? -1.638 -14.034 -18.216 1.00 89.06 206 ASP A O 1
ATOM 1549 N N . ARG A 1 207 ? -0.887 -16.069 -18.812 1.00 88.19 207 ARG A N 1
ATOM 1550 C CA . ARG A 1 207 ? -2.208 -16.702 -18.982 1.00 88.19 207 ARG A CA 1
ATOM 1551 C C . ARG A 1 207 ? -2.975 -16.872 -17.678 1.00 88.19 207 ARG A C 1
ATOM 1553 O O . ARG A 1 207 ? -4.198 -16.965 -17.693 1.00 88.19 207 ARG A O 1
ATOM 1560 N N . THR A 1 208 ? -2.255 -16.962 -16.566 1.00 89.38 208 THR A N 1
ATOM 1561 C CA . THR A 1 208 ? -2.819 -17.081 -15.215 1.00 89.38 208 THR A CA 1
ATOM 1562 C C . THR A 1 208 ? -2.631 -15.805 -14.404 1.00 89.38 208 THR A C 1
ATOM 1564 O O . THR A 1 208 ? -2.956 -15.788 -13.219 1.00 89.38 208 THR A O 1
ATOM 1567 N N . ALA A 1 209 ? -2.073 -14.755 -15.012 1.00 93.31 209 ALA A N 1
ATOM 1568 C CA . ALA A 1 209 ? -1.836 -13.502 -14.328 1.00 93.31 209 ALA A CA 1
ATOM 1569 C C . ALA A 1 209 ? -3.160 -12.808 -13.988 1.00 93.31 209 ALA A C 1
ATOM 1571 O O . ALA A 1 209 ? -4.120 -12.844 -14.764 1.00 93.31 209 ALA A O 1
ATOM 1572 N N . PHE A 1 210 ? -3.182 -12.126 -12.847 1.00 95.44 210 PHE A N 1
ATOM 1573 C CA . PHE A 1 210 ? -4.232 -11.186 -12.495 1.00 95.44 210 PHE A CA 1
ATOM 1574 C C . PHE A 1 210 ? -4.094 -9.959 -13.390 1.00 95.44 210 PHE A C 1
ATOM 1576 O O . PHE A 1 210 ? -3.172 -9.147 -13.234 1.00 95.44 210 PHE A O 1
ATOM 1583 N N . GLN A 1 211 ? -4.968 -9.902 -14.394 1.00 95.75 211 GLN A N 1
ATOM 1584 C CA . GLN A 1 211 ? -4.849 -8.966 -15.498 1.00 95.75 211 GLN A CA 1
ATOM 1585 C C . GLN A 1 211 ? -4.945 -7.528 -15.001 1.00 95.75 211 GLN A C 1
ATOM 1587 O O . GLN A 1 211 ? -5.539 -7.239 -13.961 1.00 95.75 211 GLN A O 1
ATOM 1592 N N . PHE A 1 212 ? -4.347 -6.613 -15.763 1.00 95.50 212 PHE A N 1
ATOM 1593 C CA . PHE A 1 212 ? -4.307 -5.203 -15.390 1.00 95.50 212 PHE A CA 1
ATOM 1594 C C . PHE A 1 212 ? -5.711 -4.627 -15.157 1.00 95.50 212 PHE A C 1
ATOM 1596 O O . PHE A 1 212 ? -5.919 -3.939 -14.165 1.00 95.50 212 PHE A O 1
ATOM 1603 N N . ASP A 1 213 ? -6.683 -4.968 -16.005 1.00 95.56 213 ASP A N 1
ATOM 1604 C CA . ASP A 1 213 ? -8.058 -4.473 -15.869 1.00 95.56 213 ASP A CA 1
ATOM 1605 C C . ASP A 1 213 ? -8.743 -5.013 -14.602 1.00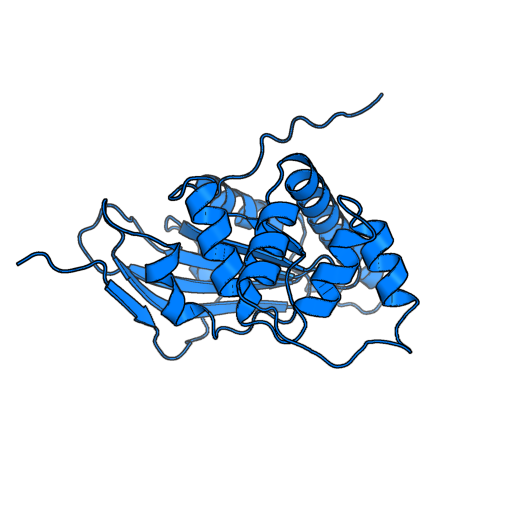 95.56 213 ASP A C 1
ATOM 1607 O O . ASP A 1 213 ? -9.419 -4.265 -13.894 1.00 95.56 213 ASP A O 1
ATOM 1611 N N . ASP A 1 214 ? -8.518 -6.284 -14.255 1.00 95.56 214 ASP A N 1
ATOM 1612 C CA . ASP A 1 214 ? -9.040 -6.872 -13.017 1.00 95.56 214 ASP A CA 1
ATOM 1613 C C . ASP A 1 214 ? -8.416 -6.215 -11.779 1.00 95.56 214 ASP A C 1
ATOM 1615 O O . ASP A 1 214 ? -9.111 -5.904 -10.805 1.00 95.56 214 ASP A O 1
ATOM 1619 N N . PHE A 1 215 ? -7.106 -5.956 -11.834 1.00 96.88 215 PHE A N 1
ATOM 1620 C CA . PHE A 1 215 ? -6.399 -5.215 -10.800 1.00 96.88 215 PHE A CA 1
ATOM 1621 C C . PHE A 1 215 ? -6.945 -3.792 -10.659 1.00 96.88 215 PHE A C 1
ATOM 1623 O O . PHE A 1 215 ? -7.263 -3.391 -9.543 1.00 96.88 215 PHE A O 1
ATOM 1630 N N . VAL A 1 216 ? -7.110 -3.046 -11.757 1.00 96.06 216 VAL A N 1
ATOM 1631 C CA . VAL A 1 216 ? -7.646 -1.675 -11.740 1.00 96.06 216 VAL A CA 1
ATOM 1632 C C . VAL A 1 216 ? -9.063 -1.649 -11.175 1.00 96.06 216 VAL A C 1
ATOM 1634 O O . VAL A 1 216 ? -9.367 -0.782 -10.360 1.00 96.06 216 VAL A O 1
ATOM 1637 N N . ASN A 1 217 ? -9.912 -2.619 -11.520 1.00 95.12 217 ASN A N 1
ATOM 1638 C CA . ASN A 1 217 ? -11.260 -2.723 -10.960 1.00 95.12 217 ASN A CA 1
ATOM 1639 C C . ASN A 1 217 ? -11.244 -2.929 -9.438 1.00 95.12 217 ASN A C 1
ATOM 1641 O O . ASN A 1 217 ? -12.026 -2.307 -8.715 1.00 95.12 217 ASN A O 1
ATOM 1645 N N . LEU A 1 218 ? -10.351 -3.781 -8.923 1.00 95.94 218 LEU A N 1
ATOM 1646 C CA . LEU A 1 218 ? -10.187 -3.954 -7.480 1.00 95.94 218 LEU A CA 1
ATOM 1647 C C . LEU A 1 218 ? -9.565 -2.711 -6.829 1.00 95.94 218 LEU A C 1
ATOM 1649 O O . LEU A 1 218 ? -10.052 -2.257 -5.795 1.00 95.94 218 LEU A O 1
ATOM 1653 N N . PHE A 1 219 ? -8.530 -2.139 -7.438 1.00 96.31 219 PHE A N 1
ATOM 1654 C CA . PHE A 1 219 ? -7.852 -0.945 -6.948 1.00 96.31 219 PHE A CA 1
ATOM 1655 C C . PHE A 1 219 ? -8.801 0.249 -6.870 1.00 96.31 219 PHE A C 1
ATOM 1657 O O . PHE A 1 219 ? -8.813 0.930 -5.854 1.00 96.31 219 PHE A O 1
ATOM 1664 N N . ALA A 1 220 ? -9.668 0.450 -7.865 1.00 94.88 220 ALA A N 1
ATOM 1665 C CA . ALA A 1 220 ? -10.684 1.499 -7.864 1.00 94.88 220 ALA A CA 1
ATOM 1666 C C . ALA A 1 220 ? -11.619 1.399 -6.648 1.00 94.88 220 ALA A C 1
ATOM 1668 O O . ALA A 1 220 ? -12.001 2.418 -6.082 1.00 94.88 220 ALA A O 1
ATOM 1669 N N . ARG A 1 221 ? -11.939 0.181 -6.191 1.00 94.69 221 ARG A N 1
ATOM 1670 C CA . ARG A 1 221 ? -12.728 -0.029 -4.965 1.00 94.69 221 ARG A CA 1
ATOM 1671 C C . ARG A 1 221 ? -11.957 0.308 -3.691 1.00 94.69 221 ARG A C 1
ATOM 1673 O O . ARG A 1 221 ? -12.570 0.704 -2.712 1.00 94.69 221 ARG A O 1
ATOM 1680 N N . LEU A 1 222 ? -10.638 0.120 -3.674 1.00 95.81 222 LEU A N 1
ATOM 1681 C CA . LEU A 1 222 ? -9.799 0.548 -2.550 1.00 95.81 222 LEU A CA 1
ATOM 1682 C C . LEU A 1 222 ? -9.655 2.075 -2.550 1.00 95.81 222 LEU A C 1
ATOM 1684 O O . LEU A 1 222 ? -9.817 2.717 -1.512 1.00 95.81 222 LEU A O 1
ATOM 1688 N N . ALA A 1 223 ? -9.424 2.639 -3.737 1.00 94.62 223 ALA A N 1
ATOM 1689 C CA . ALA A 1 223 ? -9.201 4.052 -4.003 1.00 94.62 223 ALA A CA 1
ATOM 1690 C C . ALA A 1 223 ? -10.314 4.959 -3.471 1.00 94.62 223 ALA A C 1
ATOM 1692 O O . ALA A 1 223 ? -10.020 6.061 -3.027 1.00 94.62 223 ALA A O 1
ATOM 1693 N N . THR A 1 224 ? -11.568 4.494 -3.415 1.00 94.38 224 THR A N 1
ATOM 1694 C CA . THR A 1 224 ? -12.679 5.277 -2.835 1.00 94.38 224 THR A CA 1
ATOM 1695 C C . THR A 1 224 ? -12.505 5.607 -1.351 1.00 94.38 224 THR A C 1
ATOM 1697 O O . THR A 1 224 ? -13.250 6.424 -0.821 1.00 94.38 224 THR A O 1
ATOM 1700 N N . THR A 1 225 ? -11.573 4.944 -0.661 1.00 95.44 225 THR A N 1
ATOM 1701 C CA . THR A 1 225 ? -11.278 5.142 0.771 1.00 95.44 225 THR A CA 1
ATOM 1702 C C . THR A 1 225 ? -9.798 5.414 1.041 1.00 95.44 225 THR A C 1
ATOM 1704 O O . THR A 1 225 ? -9.347 5.369 2.186 1.00 95.44 225 THR A O 1
ATOM 1707 N N . LEU A 1 226 ? -9.029 5.680 -0.014 1.00 95.75 226 LEU A N 1
ATOM 1708 C CA . LEU A 1 226 ? -7.635 6.097 0.067 1.00 95.75 226 LEU A CA 1
ATOM 1709 C C . LEU A 1 226 ? -7.549 7.590 -0.257 1.00 95.75 226 LEU A C 1
ATOM 1711 O O . LEU A 1 226 ? -8.280 8.091 -1.109 1.00 95.75 226 LEU A O 1
ATOM 1715 N N . ALA A 1 227 ? -6.639 8.298 0.400 1.00 92.38 227 ALA A N 1
ATOM 1716 C CA . ALA A 1 227 ? -6.269 9.658 0.037 1.00 92.38 227 ALA A CA 1
ATOM 1717 C C . ALA A 1 227 ? -5.258 9.597 -1.118 1.00 92.38 227 ALA A C 1
ATOM 1719 O O . ALA A 1 227 ? -4.053 9.680 -0.910 1.00 92.38 227 ALA A O 1
ATOM 1720 N N . ILE A 1 228 ? -5.760 9.367 -2.333 1.00 85.31 228 ILE A N 1
ATOM 1721 C CA . ILE A 1 228 ? -4.946 9.391 -3.553 1.00 85.31 228 ILE A CA 1
ATOM 1722 C C . ILE A 1 228 ? -4.778 10.855 -3.982 1.00 85.31 228 ILE A C 1
ATOM 1724 O O . ILE A 1 228 ? -5.782 11.569 -4.020 1.00 85.31 228 ILE A O 1
ATOM 1728 N N . PRO A 1 229 ? -3.558 11.321 -4.309 1.00 76.56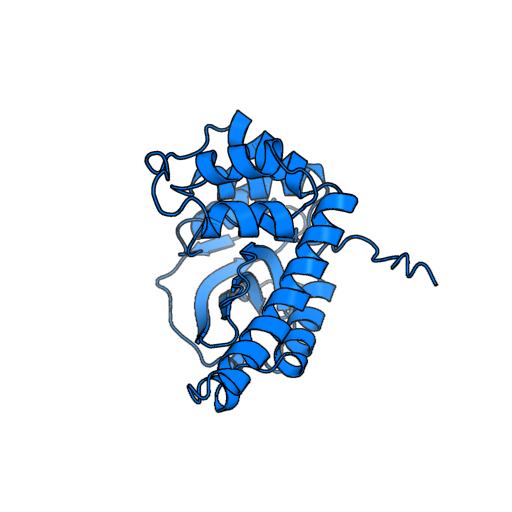 229 PRO A N 1
ATOM 1729 C CA . PRO A 1 229 ? -3.368 12.668 -4.835 1.00 76.56 229 PRO A CA 1
ATOM 1730 C C . PRO A 1 229 ? -4.185 12.863 -6.116 1.00 76.56 229 PRO A C 1
ATOM 1732 O O . PRO A 1 229 ? -4.307 11.939 -6.925 1.00 76.56 229 PRO A O 1
ATOM 1735 N N . ASP A 1 230 ? -4.724 14.070 -6.315 1.00 65.19 230 ASP A N 1
ATOM 1736 C CA . ASP A 1 230 ? -5.416 14.436 -7.550 1.00 65.19 230 ASP A CA 1
ATOM 1737 C C . ASP A 1 230 ? -4.458 14.236 -8.727 1.00 65.19 230 ASP A C 1
ATOM 1739 O O . ASP A 1 230 ? -3.561 15.045 -8.984 1.00 65.19 230 ASP A O 1
ATOM 1743 N N . ALA A 1 231 ? -4.633 13.130 -9.448 1.00 46.97 231 ALA A N 1
ATOM 1744 C CA . ALA A 1 231 ? -3.930 12.883 -10.687 1.00 46.97 231 ALA A CA 1
ATOM 1745 C C . ALA A 1 231 ? -4.451 13.899 -11.704 1.00 46.97 231 ALA A C 1
ATOM 1747 O O . ALA A 1 231 ? -5.428 13.651 -12.406 1.00 46.97 231 ALA A O 1
ATOM 1748 N N . THR A 1 232 ? -3.814 15.063 -11.775 1.00 34.41 232 THR A N 1
ATOM 1749 C CA . THR A 1 232 ? -3.876 15.877 -12.983 1.00 34.41 232 THR A CA 1
ATOM 1750 C C . THR A 1 232 ? -2.746 15.361 -13.861 1.00 34.41 232 THR A C 1
ATOM 1752 O O . THR A 1 232 ? -1.591 15.694 -13.600 1.00 34.41 232 THR A O 1
ATOM 1755 N N . PRO A 1 233 ? -3.008 14.482 -14.843 1.00 37.19 233 PRO A N 1
ATOM 1756 C CA . PRO A 1 233 ? -1.958 14.067 -15.747 1.00 37.19 233 PRO A CA 1
ATOM 1757 C C . PRO A 1 233 ? -1.550 15.292 -16.569 1.00 37.19 233 PRO A C 1
ATOM 1759 O O . PRO A 1 233 ? -2.311 15.767 -17.412 1.00 37.19 233 PRO A O 1
ATOM 1762 N N . THR A 1 234 ? -0.346 15.813 -16.342 1.00 31.81 234 THR A N 1
ATOM 1763 C CA . THR A 1 234 ? 0.367 16.591 -17.355 1.00 31.81 234 THR A CA 1
ATOM 1764 C C . THR A 1 234 ? 0.736 15.623 -18.471 1.00 31.81 234 THR A C 1
ATOM 1766 O O . THR A 1 234 ? 1.802 15.014 -18.490 1.00 31.81 234 THR A O 1
ATOM 1769 N N . ILE A 1 235 ? -0.215 15.408 -19.378 1.00 32.28 235 ILE A N 1
ATOM 1770 C CA . ILE A 1 235 ? 0.083 14.891 -20.706 1.00 32.28 235 ILE A CA 1
ATOM 1771 C C . ILE A 1 235 ? 0.615 16.097 -21.470 1.00 32.28 235 ILE A C 1
ATOM 1773 O O . ILE A 1 235 ? -0.165 16.874 -22.020 1.00 32.28 235 ILE A O 1
ATOM 1777 N N . ASP A 1 236 ? 1.930 16.291 -21.441 1.00 32.97 236 ASP A N 1
ATOM 1778 C CA . ASP A 1 236 ? 2.564 17.159 -22.425 1.00 32.97 236 ASP A CA 1
ATOM 1779 C C . ASP A 1 236 ? 2.330 16.523 -23.804 1.00 32.97 236 ASP A C 1
ATOM 1781 O O . ASP A 1 236 ? 2.679 15.361 -24.041 1.00 32.97 236 ASP A O 1
ATOM 1785 N N . ALA A 1 237 ? 1.614 17.270 -24.645 1.00 33.47 237 ALA A N 1
ATOM 1786 C CA . ALA A 1 237 ? 1.236 16.922 -26.011 1.00 33.47 237 ALA A CA 1
ATOM 1787 C C . ALA A 1 237 ? 2.411 17.035 -26.992 1.00 33.47 237 ALA A C 1
ATOM 1789 O O . ALA A 1 237 ? 3.289 17.902 -26.775 1.00 33.47 237 ALA A O 1
#

Foldseek 3Di:
DPPDKDQFWDPWDWDDPCVLPDWAKAWQWKFWAQDLQKIWIWTWIFTHDLVDPDWTFIWIWIAIQLDTTIIRTTTTRDDPPDQSLPRVLVVLPPDPPAQTLAIWHFPSDDPVSQLSNQLSSQQPGQQSVVVLVLCVVDPLCVPVSNVCCVVVVPDRDGRHGDDSVSSSVSRNSCPDLSSNLSSVVSSLVSRQSNLVVCVVVVVCSNVVTCDSVNVVVVVVSNVVGTPRRPPPDPPPD

Radius of gyration: 17.75 Å; chains: 1; bounding box: 49×36×56 Å

pLDDT: mean 89.58, std 13.94, range [31.81, 98.44]